Protein AF-A0A9D0VIG6-F1 (afdb_monomer_lite)

pLDDT: mean 91.81, std 13.91, range [43.0, 98.75]

Structure (mmCIF, N/CA/C/O backbone):
data_AF-A0A9D0VIG6-F1
#
_entry.id   AF-A0A9D0VIG6-F1
#
loop_
_atom_site.group_PDB
_atom_site.id
_atom_site.type_symbol
_atom_site.label_atom_id
_atom_site.label_alt_id
_atom_site.label_comp_id
_atom_site.label_asym_id
_atom_site.label_entity_id
_atom_site.label_seq_id
_atom_site.pdbx_PDB_ins_code
_atom_site.Cartn_x
_atom_site.Cartn_y
_atom_site.Cartn_z
_atom_site.occupancy
_atom_site.B_iso_or_equiv
_atom_site.auth_seq_id
_atom_site.auth_comp_id
_atom_site.auth_asym_id
_atom_site.auth_atom_id
_atom_site.pdbx_PDB_model_num
ATOM 1 N N . MET A 1 1 ? 71.228 33.175 -7.065 1.00 43.00 1 MET A N 1
ATOM 2 C CA . MET A 1 1 ? 71.078 31.963 -7.902 1.00 43.00 1 MET A CA 1
ATOM 3 C C . MET A 1 1 ? 69.735 31.313 -7.575 1.00 43.00 1 MET A C 1
ATOM 5 O O . MET A 1 1 ? 69.402 31.280 -6.397 1.00 43.00 1 MET A O 1
ATOM 9 N N . PRO A 1 2 ? 68.941 30.913 -8.583 1.00 52.41 2 PRO A N 1
ATOM 10 C CA . PRO A 1 2 ? 67.488 30.745 -8.483 1.00 52.41 2 PRO A CA 1
ATOM 11 C C . PRO A 1 2 ? 67.064 29.276 -8.313 1.00 52.41 2 PRO A C 1
ATOM 13 O O . PRO A 1 2 ? 67.800 28.373 -8.704 1.00 52.41 2 PRO A O 1
ATOM 16 N N . ARG A 1 3 ? 65.839 29.026 -7.831 1.00 46.00 3 ARG A N 1
ATOM 17 C CA . ARG A 1 3 ? 65.084 27.804 -8.161 1.00 46.00 3 ARG A CA 1
ATOM 18 C C . ARG A 1 3 ? 63.626 28.162 -8.449 1.00 46.00 3 ARG A C 1
ATOM 20 O O . ARG A 1 3 ? 62.890 28.583 -7.566 1.00 46.00 3 ARG A O 1
ATOM 27 N N . LEU A 1 4 ? 63.272 28.027 -9.724 1.00 48.56 4 LEU A N 1
ATOM 28 C CA . LEU A 1 4 ? 61.936 28.168 -10.295 1.00 48.56 4 LEU A CA 1
ATOM 29 C C . LEU A 1 4 ? 61.140 26.878 -10.042 1.00 48.56 4 LEU A C 1
ATOM 31 O O . LEU A 1 4 ? 61.503 25.829 -10.575 1.00 48.56 4 LEU A O 1
ATOM 35 N N . SER A 1 5 ? 60.052 26.956 -9.273 1.00 56.22 5 SER A N 1
ATOM 36 C CA . SER A 1 5 ? 59.032 25.899 -9.221 1.00 56.22 5 SER A CA 1
ATOM 37 C C . SER A 1 5 ? 58.152 25.988 -10.463 1.00 56.22 5 SER A C 1
ATOM 39 O O . SER A 1 5 ? 57.444 26.973 -10.659 1.00 56.22 5 SER A O 1
ATOM 41 N N . HIS A 1 6 ? 58.208 24.955 -11.298 1.00 50.12 6 HIS A N 1
ATOM 42 C CA . HIS A 1 6 ? 57.312 24.776 -12.433 1.00 50.12 6 HIS A CA 1
ATOM 43 C C . HIS A 1 6 ? 56.036 24.078 -11.951 1.00 50.12 6 HIS A C 1
ATOM 45 O O . HIS A 1 6 ? 56.093 22.953 -11.457 1.00 50.12 6 HIS A O 1
ATOM 51 N N . ALA A 1 7 ? 54.893 24.746 -12.095 1.00 49.09 7 ALA A N 1
ATOM 52 C CA . ALA A 1 7 ? 53.581 24.125 -11.979 1.00 49.09 7 ALA A CA 1
ATOM 53 C C . ALA A 1 7 ? 53.243 23.443 -13.313 1.00 49.09 7 ALA A C 1
ATOM 55 O O . ALA A 1 7 ? 53.167 24.102 -14.350 1.00 49.09 7 ALA A O 1
ATOM 56 N N . VAL A 1 8 ? 53.056 22.124 -13.291 1.00 51.84 8 VAL A N 1
ATOM 57 C CA . VAL A 1 8 ? 52.549 21.353 -14.431 1.00 51.84 8 VAL A CA 1
ATOM 58 C C . VAL A 1 8 ? 51.027 21.325 -14.323 1.00 51.84 8 VAL A C 1
ATOM 60 O O . VAL A 1 8 ? 50.474 20.613 -13.489 1.00 51.84 8 VAL A O 1
ATOM 63 N N . PHE A 1 9 ? 50.344 22.115 -15.151 1.00 48.50 9 PHE A N 1
ATOM 64 C CA . PHE A 1 9 ? 48.908 21.966 -15.380 1.00 48.50 9 PHE A CA 1
ATOM 65 C C . PHE A 1 9 ? 48.692 20.807 -16.357 1.00 48.50 9 PHE A C 1
ATOM 67 O O . PHE A 1 9 ? 48.980 20.922 -17.548 1.00 48.50 9 PHE A O 1
ATOM 74 N N . ALA A 1 10 ? 48.198 19.678 -15.851 1.00 51.72 10 ALA A N 1
ATOM 75 C CA . ALA A 1 10 ? 47.690 18.597 -16.682 1.00 51.72 10 ALA A CA 1
ATOM 76 C C . ALA A 1 10 ? 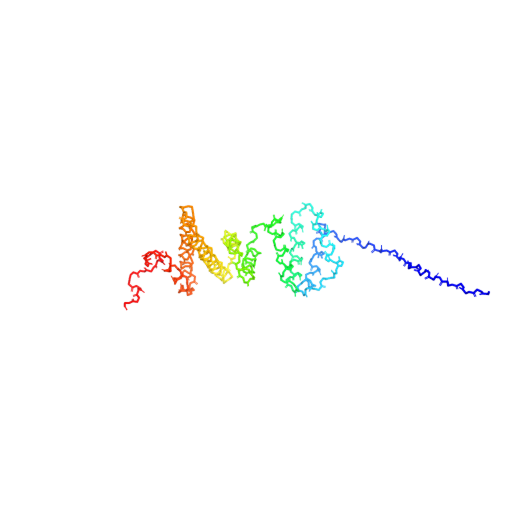46.313 19.005 -17.231 1.00 51.72 10 ALA A C 1
ATOM 78 O O . ALA A 1 10 ? 45.314 18.995 -16.513 1.00 51.72 10 ALA A O 1
ATOM 79 N N . ALA A 1 11 ? 46.272 19.399 -18.504 1.00 47.94 11 ALA A N 1
ATOM 80 C CA . ALA A 1 11 ? 45.033 19.567 -19.247 1.00 47.94 11 ALA A CA 1
ATOM 81 C C . ALA A 1 11 ? 44.450 18.177 -19.542 1.00 47.94 11 ALA A C 1
ATOM 83 O O . ALA A 1 11 ? 44.927 17.464 -20.424 1.00 47.94 11 ALA A O 1
ATOM 84 N N . TRP A 1 12 ? 43.435 17.778 -18.777 1.00 55.56 12 TRP A N 1
ATOM 85 C CA . TRP A 1 12 ? 42.615 16.621 -19.110 1.00 55.56 12 TRP A CA 1
ATOM 86 C C . TRP A 1 12 ? 41.809 16.944 -20.368 1.00 55.56 12 TRP A C 1
ATOM 88 O O . TRP A 1 12 ? 40.951 17.826 -20.365 1.00 55.56 12 TRP A O 1
ATOM 98 N N . LEU A 1 13 ? 42.116 16.242 -21.458 1.00 51.47 13 LEU A N 1
ATOM 99 C CA . LEU A 1 13 ? 41.305 16.224 -22.668 1.00 51.47 13 LEU A CA 1
ATOM 100 C C . LEU A 1 13 ? 39.971 15.553 -22.324 1.00 51.47 13 LEU A C 1
ATOM 102 O O . LEU A 1 13 ? 39.889 14.329 -22.238 1.00 51.47 13 LEU A O 1
ATOM 106 N N . LEU A 1 14 ? 38.932 16.360 -22.104 1.00 55.59 14 LEU A N 1
ATOM 107 C CA . LEU A 1 14 ? 37.549 15.896 -22.133 1.00 55.59 14 LEU A CA 1
ATOM 108 C C . LEU A 1 14 ? 37.278 15.390 -23.553 1.00 55.59 14 LEU A C 1
ATOM 110 O O . LEU A 1 14 ? 37.105 16.177 -24.484 1.00 55.59 14 LEU A O 1
ATOM 114 N N . GLY A 1 15 ? 37.321 14.069 -23.731 1.00 51.97 15 GLY A N 1
ATOM 115 C CA . GLY A 1 15 ? 36.837 13.433 -24.949 1.00 51.97 15 GLY A CA 1
ATOM 116 C C . GLY A 1 15 ? 35.355 13.768 -25.164 1.00 51.97 15 GLY A C 1
ATOM 117 O O . GLY A 1 15 ? 34.642 14.018 -24.189 1.00 51.97 15 GLY A O 1
ATOM 118 N N . PRO A 1 16 ? 34.874 13.802 -26.417 1.00 49.22 16 PRO A N 1
ATOM 119 C CA . PRO A 1 16 ? 33.477 14.089 -26.701 1.00 49.22 16 PRO A CA 1
ATOM 120 C C . PRO A 1 16 ? 32.590 13.050 -26.011 1.00 49.22 16 PRO A C 1
ATOM 122 O O . PRO A 1 16 ? 32.696 11.852 -26.276 1.00 49.22 16 PRO A O 1
ATOM 125 N N . SER A 1 17 ? 31.714 13.511 -25.119 1.00 55.00 17 SER A N 1
ATOM 126 C CA . SER A 1 17 ? 30.631 12.699 -24.577 1.00 55.00 17 SER A CA 1
ATOM 127 C C . SER A 1 17 ? 29.736 12.297 -25.747 1.00 55.00 17 SER A C 1
ATOM 129 O O . SER A 1 17 ? 29.033 13.136 -26.308 1.00 55.00 17 SER A O 1
ATOM 131 N N . ILE A 1 18 ? 29.790 11.030 -26.162 1.00 53.94 18 ILE A N 1
ATOM 132 C CA . ILE A 1 18 ? 28.815 10.487 -27.107 1.00 53.94 18 ILE A CA 1
ATOM 133 C C . ILE A 1 18 ? 27.492 10.438 -26.346 1.00 53.94 18 ILE A C 1
ATOM 135 O O . ILE A 1 18 ? 27.240 9.503 -25.589 1.00 53.94 18 ILE A O 1
ATOM 139 N N . THR A 1 19 ? 26.668 11.474 -26.502 1.00 58.59 19 THR A N 1
ATOM 140 C CA . THR A 1 19 ? 25.297 11.482 -25.995 1.00 58.59 19 THR A CA 1
ATOM 141 C C . THR A 1 19 ? 24.516 10.445 -26.790 1.00 58.59 19 THR A C 1
ATOM 143 O O . THR A 1 19 ? 24.018 10.737 -27.879 1.00 58.59 19 THR A O 1
ATOM 146 N N . HIS A 1 20 ? 24.467 9.212 -26.288 1.00 72.50 20 HIS A N 1
ATOM 147 C CA . HIS A 1 20 ? 23.553 8.207 -26.810 1.00 72.50 20 HIS A CA 1
ATOM 148 C C . HIS A 1 20 ? 22.141 8.747 -26.602 1.00 72.50 20 HIS A C 1
ATOM 150 O O . HIS A 1 20 ? 21.712 8.982 -25.474 1.00 72.50 20 HIS A O 1
ATOM 156 N N . ALA A 1 21 ? 21.453 9.041 -27.704 1.00 86.94 21 ALA A N 1
ATOM 157 C CA . ALA A 1 21 ? 20.085 9.518 -27.643 1.00 86.94 21 ALA A CA 1
ATOM 158 C C . ALA A 1 21 ? 19.223 8.426 -27.007 1.00 86.94 21 ALA A C 1
ATOM 160 O O . ALA A 1 21 ? 19.245 7.278 -27.454 1.00 86.94 21 ALA A O 1
ATOM 161 N N . CYS A 1 22 ? 18.473 8.782 -25.967 1.00 93.44 22 CYS A N 1
ATOM 162 C CA . CYS A 1 22 ? 17.637 7.814 -25.279 1.00 93.44 22 CYS A CA 1
ATOM 163 C C . CYS A 1 22 ? 16.599 7.218 -26.234 1.00 93.44 22 CYS A C 1
ATOM 165 O O . CYS A 1 22 ? 16.028 7.967 -27.033 1.00 93.44 22 CYS A O 1
ATOM 167 N N . PRO A 1 23 ? 16.310 5.909 -26.163 1.00 94.19 23 PRO A N 1
ATOM 168 C CA . PRO A 1 23 ? 15.288 5.307 -27.008 1.00 94.19 23 PRO A CA 1
ATOM 169 C C . PRO A 1 23 ? 13.926 5.969 -26.790 1.00 94.19 23 PRO A C 1
ATOM 171 O O . PRO A 1 23 ? 13.621 6.423 -25.687 1.00 94.19 23 PRO A O 1
ATOM 174 N N . ASP A 1 24 ? 13.114 6.070 -27.839 1.00 93.94 24 ASP A N 1
ATOM 175 C CA . ASP A 1 24 ? 11.755 6.594 -27.731 1.00 93.94 24 ASP A CA 1
ATOM 176 C C . ASP A 1 24 ? 10.761 5.456 -27.465 1.00 93.94 24 ASP A C 1
ATOM 178 O O . ASP A 1 24 ? 10.247 4.807 -28.373 1.00 93.94 24 ASP A O 1
ATOM 182 N N . TYR A 1 25 ? 10.476 5.227 -26.185 1.00 94.19 25 TYR A N 1
ATOM 183 C CA . TYR A 1 25 ? 9.564 4.172 -25.741 1.00 94.19 25 TYR A CA 1
ATOM 184 C C . TYR A 1 25 ? 8.094 4.415 -26.120 1.00 94.19 25 TYR A C 1
ATOM 186 O O . TYR A 1 25 ? 7.270 3.512 -25.965 1.00 94.19 25 TYR A O 1
ATOM 194 N N . SER A 1 26 ? 7.742 5.619 -26.590 1.00 91.00 26 SER A N 1
ATOM 195 C CA . SER A 1 26 ? 6.380 5.918 -27.044 1.00 91.00 26 SER A CA 1
ATOM 196 C C . SER A 1 26 ? 6.103 5.361 -28.440 1.00 91.00 26 SER A C 1
ATOM 198 O O . SER A 1 26 ? 4.992 4.903 -28.708 1.00 91.00 26 SER A O 1
ATOM 200 N N . THR A 1 27 ? 7.117 5.362 -29.309 1.00 93.31 27 THR A N 1
ATOM 201 C CA . THR A 1 27 ? 7.016 4.878 -30.690 1.00 93.31 27 THR A CA 1
ATOM 202 C C . THR A 1 27 ? 7.317 3.390 -30.806 1.00 93.31 27 THR A C 1
ATOM 204 O O . THR A 1 27 ? 6.713 2.724 -31.645 1.00 93.31 27 THR A O 1
ATOM 207 N N . ASP A 1 28 ? 8.171 2.848 -29.932 1.00 92.88 28 ASP A N 1
ATOM 208 C CA . ASP A 1 28 ? 8.444 1.412 -29.861 1.00 92.88 28 ASP A CA 1
ATOM 209 C C . ASP A 1 28 ? 8.425 0.880 -28.412 1.00 92.88 28 ASP A C 1
ATOM 211 O O . ASP A 1 28 ? 9.456 0.824 -27.731 1.00 92.88 28 ASP A O 1
ATOM 215 N N . PRO A 1 29 ? 7.251 0.437 -27.920 1.00 90.31 29 PRO A N 1
ATOM 216 C CA . PRO A 1 29 ? 7.126 -0.145 -26.586 1.00 90.31 29 PRO A CA 1
ATOM 217 C C . PRO A 1 29 ? 7.882 -1.467 -26.397 1.00 90.31 29 PRO A C 1
ATOM 219 O O . PRO A 1 29 ? 8.093 -1.874 -25.254 1.00 90.31 29 PRO A O 1
ATOM 222 N N . SER A 1 30 ? 8.289 -2.156 -27.473 1.00 93.44 30 SER A N 1
ATOM 223 C CA . SER A 1 30 ? 9.026 -3.425 -27.361 1.00 93.44 30 SER A CA 1
ATOM 224 C C . SER A 1 30 ? 10.418 -3.231 -26.749 1.00 93.44 30 SER A C 1
ATOM 226 O O . SER A 1 30 ? 10.954 -4.137 -26.111 1.00 93.44 30 SER A O 1
ATOM 228 N N . LEU A 1 31 ? 10.959 -2.013 -26.844 1.00 95.12 31 LEU A N 1
ATOM 229 C CA . LEU A 1 31 ? 12.218 -1.626 -26.216 1.00 95.12 31 LEU A CA 1
ATOM 230 C C . LEU A 1 31 ? 12.144 -1.660 -24.685 1.00 95.12 31 LEU A C 1
ATOM 232 O O . LEU A 1 31 ? 13.155 -1.928 -24.047 1.00 95.12 31 LEU A O 1
ATOM 236 N N . LEU A 1 32 ? 10.964 -1.453 -24.088 1.00 96.38 32 LEU A N 1
ATOM 237 C CA . LEU A 1 32 ? 10.783 -1.626 -22.642 1.00 96.38 32 LEU A CA 1
ATOM 238 C C . LEU A 1 32 ? 10.793 -3.106 -22.247 1.00 96.38 32 LEU A C 1
ATOM 240 O O . LEU A 1 32 ? 11.389 -3.457 -21.233 1.00 96.38 32 LEU A O 1
ATOM 244 N N . VAL A 1 33 ? 10.207 -3.978 -23.074 1.00 95.75 33 VAL A N 1
ATOM 245 C CA . VAL A 1 33 ? 10.204 -5.436 -22.845 1.00 95.75 33 VAL A CA 1
ATOM 246 C C . VAL A 1 33 ? 11.632 -5.987 -22.842 1.00 95.75 33 VAL A C 1
ATOM 248 O O . VAL A 1 33 ? 11.978 -6.836 -22.025 1.00 95.75 33 VAL A O 1
ATOM 251 N N . ALA A 1 34 ? 12.504 -5.458 -23.706 1.00 96.31 34 ALA A N 1
ATOM 252 C CA . ALA A 1 34 ? 13.914 -5.846 -23.745 1.00 96.31 34 ALA A CA 1
ATOM 253 C C . ALA A 1 34 ? 14.672 -5.548 -22.433 1.00 96.31 34 ALA A C 1
ATOM 255 O O . ALA A 1 34 ? 15.660 -6.222 -22.137 1.00 96.31 34 ALA A O 1
ATOM 256 N N . LEU A 1 35 ? 14.202 -4.582 -21.634 1.00 97.56 35 LEU A N 1
ATOM 257 C CA . LEU A 1 35 ? 14.800 -4.215 -20.347 1.00 97.56 35 LEU A CA 1
ATOM 258 C C . LEU A 1 35 ? 14.317 -5.098 -19.187 1.00 97.56 35 LEU A C 1
ATOM 260 O O . LEU A 1 35 ? 14.980 -5.143 -18.150 1.00 97.56 35 LEU A O 1
ATOM 264 N N . GLU A 1 36 ? 13.206 -5.828 -19.336 1.00 95.75 36 GLU A N 1
ATOM 265 C CA . GLU A 1 36 ? 12.597 -6.614 -18.251 1.00 95.75 36 GLU A CA 1
ATOM 266 C C . GLU A 1 36 ? 13.566 -7.614 -17.593 1.00 95.75 36 GLU A C 1
ATOM 268 O O . GLU A 1 36 ? 13.660 -7.607 -16.363 1.00 95.75 36 GLU A O 1
ATOM 273 N N . PRO A 1 37 ? 14.361 -8.424 -18.331 1.00 97.00 37 PRO A N 1
ATOM 274 C CA . PRO A 1 37 ? 15.268 -9.385 -17.700 1.00 97.00 37 PRO A CA 1
ATOM 275 C C . PRO A 1 37 ? 16.351 -8.730 -16.831 1.00 97.00 37 PRO A C 1
ATOM 277 O O . PRO A 1 37 ? 16.805 -9.338 -15.856 1.00 97.00 37 PRO A O 1
ATOM 280 N N . GLY A 1 38 ? 16.784 -7.519 -17.200 1.00 97.62 38 GLY A N 1
ATOM 281 C CA . GLY A 1 38 ? 17.723 -6.709 -16.424 1.00 97.62 38 GLY A CA 1
ATOM 282 C C . GLY A 1 38 ? 17.038 -6.063 -15.223 1.00 97.62 38 GLY A C 1
ATOM 283 O O . GLY A 1 38 ? 17.521 -6.193 -14.097 1.00 97.62 38 GLY A O 1
ATOM 284 N N . ALA A 1 39 ? 15.868 -5.459 -15.443 1.00 97.69 39 ALA A N 1
ATOM 285 C CA . ALA A 1 39 ? 15.057 -4.838 -14.403 1.00 97.69 39 ALA A CA 1
ATOM 286 C C . ALA A 1 39 ? 14.694 -5.831 -13.291 1.00 97.69 39 ALA A C 1
ATOM 288 O O . ALA A 1 39 ? 14.940 -5.555 -12.126 1.00 97.69 39 ALA A O 1
ATOM 289 N N . THR A 1 40 ? 14.220 -7.041 -13.602 1.00 97.38 40 THR A N 1
ATOM 290 C CA . THR A 1 40 ? 13.869 -8.040 -12.569 1.00 97.38 40 THR A CA 1
ATOM 291 C C . THR A 1 40 ? 15.048 -8.420 -11.659 1.00 97.38 40 THR A C 1
ATOM 293 O O . THR A 1 40 ? 14.844 -8.925 -10.558 1.00 97.38 40 THR A O 1
ATOM 296 N N . LYS A 1 41 ? 16.290 -8.172 -12.091 1.00 97.81 41 LYS A N 1
ATOM 297 C CA . LYS A 1 41 ? 17.513 -8.445 -11.324 1.00 97.81 41 LYS A CA 1
ATOM 298 C C . LYS A 1 41 ? 18.131 -7.193 -10.693 1.00 97.81 41 LYS A C 1
ATOM 300 O O . LYS A 1 41 ? 19.204 -7.302 -10.107 1.00 97.81 41 LYS A O 1
ATOM 305 N N . GLY A 1 42 ? 17.513 -6.020 -10.842 1.00 97.81 42 GLY A N 1
ATOM 306 C CA . GLY A 1 42 ? 18.092 -4.751 -10.392 1.00 97.81 42 GLY A CA 1
ATOM 307 C C . GLY A 1 42 ? 19.338 -4.349 -11.184 1.00 97.81 42 GLY A C 1
ATOM 308 O O . GLY A 1 42 ? 20.197 -3.638 -10.669 1.00 97.81 42 GLY A O 1
ATOM 309 N N . ALA A 1 43 ? 19.474 -4.866 -12.406 1.00 97.88 43 ALA A N 1
ATOM 310 C CA . ALA A 1 43 ? 20.704 -4.835 -13.187 1.00 97.88 43 ALA A CA 1
ATOM 311 C C . ALA A 1 43 ? 20.652 -3.853 -14.365 1.00 97.88 43 ALA A C 1
ATOM 313 O O . ALA A 1 43 ? 21.489 -3.951 -15.261 1.00 97.88 43 ALA A O 1
ATOM 314 N N . LEU A 1 44 ? 19.692 -2.919 -14.383 1.00 97.88 44 LEU A N 1
ATOM 315 C CA . LEU A 1 44 ? 19.743 -1.815 -15.341 1.00 97.88 44 LEU A CA 1
ATOM 316 C C . LEU A 1 44 ? 20.989 -0.960 -15.081 1.00 97.88 44 LEU A C 1
ATOM 318 O O . LEU A 1 44 ? 21.309 -0.626 -13.934 1.00 97.88 44 LEU A O 1
ATOM 322 N N . SER A 1 45 ? 21.677 -0.596 -16.155 1.00 96.69 45 SER A N 1
ATOM 323 C CA . SER A 1 45 ? 22.778 0.361 -16.133 1.00 96.69 45 SER A CA 1
ATOM 324 C C . SER A 1 45 ? 22.287 1.764 -15.768 1.00 96.69 45 SER A C 1
ATOM 326 O O . SER A 1 45 ? 21.099 2.082 -15.863 1.00 96.69 45 SER A O 1
ATOM 328 N N . ASP A 1 46 ? 23.206 2.628 -15.345 1.00 95.75 46 ASP A N 1
ATOM 329 C CA . ASP A 1 46 ? 22.855 4.005 -14.990 1.00 95.75 46 ASP A CA 1
ATOM 330 C C . ASP A 1 46 ? 22.402 4.818 -16.211 1.00 95.75 46 ASP A C 1
ATOM 332 O O . ASP A 1 46 ? 21.488 5.631 -16.086 1.00 95.75 46 ASP A O 1
ATOM 336 N N . ASP A 1 47 ? 22.938 4.521 -17.399 1.00 95.69 47 ASP A N 1
ATOM 337 C CA . ASP A 1 47 ? 22.490 5.117 -18.662 1.00 95.69 47 ASP A CA 1
ATOM 338 C C . ASP A 1 47 ? 21.049 4.699 -19.004 1.00 95.69 47 ASP A C 1
ATOM 340 O O . ASP A 1 47 ? 20.228 5.539 -19.378 1.00 95.69 47 ASP A O 1
ATOM 344 N N . GLU A 1 48 ? 20.690 3.423 -18.818 1.00 97.12 48 GLU A N 1
ATOM 345 C CA . GLU A 1 48 ? 19.314 2.945 -19.027 1.00 97.12 48 GLU A CA 1
ATOM 346 C C . GLU A 1 48 ? 18.335 3.598 -18.046 1.00 97.12 48 GLU A C 1
ATOM 348 O O . GLU A 1 48 ? 17.269 4.059 -18.462 1.00 97.12 48 GLU A O 1
ATOM 353 N N . LYS A 1 49 ? 18.702 3.699 -16.760 1.00 97.50 49 LYS A N 1
ATOM 354 C CA . LYS A 1 49 ? 17.891 4.395 -15.746 1.00 97.50 49 LYS A CA 1
ATOM 355 C C . LYS A 1 49 ? 17.712 5.869 -16.099 1.00 97.50 49 LYS A C 1
ATOM 357 O O . LYS A 1 49 ? 16.586 6.361 -16.088 1.00 97.50 49 LYS A O 1
ATOM 362 N N . ALA A 1 50 ? 18.796 6.561 -16.454 1.00 97.00 50 ALA A N 1
ATOM 363 C CA . ALA A 1 50 ? 18.754 7.967 -16.846 1.00 97.00 50 ALA A CA 1
ATOM 364 C C . ALA A 1 50 ? 17.861 8.178 -18.076 1.00 97.00 50 ALA A C 1
ATOM 366 O O . ALA A 1 50 ? 17.065 9.118 -18.110 1.00 97.00 50 ALA A O 1
ATOM 367 N N . CYS A 1 51 ? 17.926 7.271 -19.053 1.00 96.88 51 CYS A N 1
ATOM 368 C CA . CYS A 1 51 ? 17.058 7.323 -20.219 1.00 96.88 51 CYS A CA 1
ATOM 369 C C . CYS A 1 51 ? 15.589 7.058 -19.894 1.00 96.88 51 CYS A C 1
ATOM 371 O O . CYS A 1 51 ? 14.723 7.758 -20.418 1.00 96.88 51 CYS A O 1
ATOM 373 N N . LEU A 1 52 ? 15.287 6.085 -19.033 1.00 98.12 52 LEU A N 1
ATOM 374 C CA . LEU A 1 52 ? 13.923 5.850 -18.559 1.00 98.12 52 LEU A CA 1
ATOM 375 C C . LEU A 1 52 ? 13.375 7.088 -17.839 1.00 98.12 52 LEU A C 1
ATOM 377 O O . LEU A 1 52 ? 12.281 7.531 -18.168 1.00 98.12 52 LEU A O 1
ATOM 381 N N . GLU A 1 53 ? 14.143 7.705 -16.942 1.00 97.81 53 GLU A N 1
ATOM 382 C CA . GLU A 1 53 ? 13.730 8.921 -16.227 1.00 97.81 53 GLU A CA 1
ATOM 383 C C . GLU A 1 53 ? 13.526 10.120 -17.166 1.00 97.81 53 GLU A C 1
ATOM 385 O O . GLU A 1 53 ? 12.502 10.805 -17.101 1.00 97.81 53 GLU A O 1
ATOM 390 N N . GLN A 1 54 ? 14.444 10.345 -18.113 1.00 97.06 54 GLN A N 1
ATOM 391 C CA . GLN A 1 54 ? 14.291 11.404 -19.115 1.00 97.06 54 GLN A CA 1
ATOM 392 C C . GLN A 1 54 ? 13.026 11.197 -19.961 1.00 97.06 54 GLN A C 1
ATOM 394 O O . GLN A 1 54 ? 12.288 12.147 -20.251 1.00 97.06 54 GLN A O 1
ATOM 399 N N . ARG A 1 55 ? 12.762 9.953 -20.372 1.00 96.88 55 ARG A N 1
ATOM 400 C CA . ARG A 1 55 ? 11.582 9.608 -21.169 1.00 96.88 55 ARG A CA 1
ATOM 401 C C . ARG A 1 55 ? 10.298 9.649 -20.352 1.00 96.88 55 ARG A C 1
ATOM 403 O O . ARG A 1 55 ? 9.296 10.108 -20.881 1.00 96.88 55 ARG A O 1
ATOM 410 N N . TYR A 1 56 ? 10.324 9.275 -19.077 1.00 97.62 56 TYR A N 1
ATOM 411 C CA . TYR A 1 56 ? 9.196 9.452 -18.163 1.00 97.62 56 TYR A CA 1
ATOM 412 C C . TYR A 1 56 ? 8.801 10.931 -18.056 1.00 97.62 56 TYR A C 1
ATOM 414 O O . TYR A 1 56 ? 7.635 11.280 -18.245 1.00 97.62 56 TYR A O 1
ATOM 422 N N . ALA A 1 57 ? 9.783 11.809 -17.820 1.00 96.75 57 ALA A N 1
ATOM 423 C CA . ALA A 1 57 ? 9.555 13.242 -17.643 1.00 96.75 57 ALA A CA 1
ATOM 424 C C . ALA A 1 57 ? 9.023 13.934 -18.910 1.00 96.75 57 ALA A C 1
ATOM 426 O O . ALA A 1 57 ? 8.230 14.869 -18.814 1.00 96.75 57 ALA A O 1
ATOM 427 N N . SER A 1 58 ? 9.447 13.475 -20.091 1.00 95.81 58 SER A N 1
ATOM 428 C CA . SER A 1 58 ? 9.047 14.050 -21.385 1.00 95.81 58 SER A CA 1
ATOM 429 C C . SER A 1 58 ? 7.852 13.357 -22.046 1.00 95.81 58 SER A C 1
ATOM 431 O O . SER A 1 58 ? 7.341 13.862 -23.044 1.00 95.81 58 SER A O 1
ATOM 433 N N . ALA A 1 59 ? 7.390 12.217 -21.526 1.00 95.81 59 ALA A N 1
ATOM 434 C CA . ALA A 1 59 ? 6.262 11.496 -22.099 1.00 95.81 59 ALA A CA 1
ATOM 435 C C . ALA A 1 59 ? 4.953 12.280 -21.929 1.00 95.81 59 ALA A C 1
ATOM 437 O O . ALA A 1 59 ? 4.527 12.580 -20.815 1.00 95.81 59 ALA A O 1
ATOM 438 N N . GLU A 1 60 ? 4.268 12.544 -23.040 1.00 93.25 60 GLU A N 1
ATOM 439 C CA . GLU A 1 60 ? 2.938 13.167 -23.035 1.00 93.25 60 GLU A CA 1
ATOM 440 C C . GLU A 1 60 ? 1.824 12.146 -22.750 1.00 93.25 60 GLU A C 1
ATOM 442 O O . GLU A 1 60 ? 0.802 12.469 -22.146 1.00 93.25 60 GLU A O 1
ATOM 447 N N . GLN A 1 61 ? 2.021 10.890 -23.165 1.00 95.19 61 GLN A N 1
ATOM 448 C CA . GLN A 1 61 ? 1.027 9.826 -23.024 1.00 95.19 61 GLN A CA 1
ATOM 449 C C . GLN A 1 61 ? 1.145 9.120 -21.670 1.00 95.19 61 GLN A C 1
ATOM 451 O O . GLN A 1 61 ? 2.194 8.560 -21.339 1.00 95.19 61 GLN A O 1
ATOM 456 N N . GLN A 1 62 ? 0.035 9.052 -20.930 1.00 95.19 62 GLN A N 1
ATOM 457 C CA . GLN A 1 62 ? -0.027 8.367 -19.633 1.00 95.19 62 GLN A CA 1
ATOM 458 C C . GLN A 1 62 ? 0.310 6.875 -19.727 1.00 95.19 62 GLN A C 1
ATOM 460 O O . GLN A 1 62 ? 1.026 6.346 -18.885 1.00 95.19 62 GLN A O 1
ATOM 465 N N . THR A 1 63 ? -0.095 6.205 -20.807 1.00 95.81 63 THR A N 1
ATOM 466 C CA . THR A 1 63 ? 0.256 4.798 -21.061 1.00 95.81 63 THR A CA 1
ATOM 467 C C . THR A 1 63 ? 1.760 4.570 -21.196 1.00 95.81 63 THR A C 1
ATOM 469 O O . THR A 1 63 ? 2.251 3.491 -20.879 1.00 95.81 63 THR A O 1
ATOM 472 N N . THR A 1 64 ? 2.508 5.563 -21.680 1.00 96.25 64 THR A N 1
ATOM 473 C CA . THR A 1 64 ? 3.970 5.481 -21.779 1.00 96.25 64 THR A CA 1
ATOM 474 C C . THR A 1 64 ? 4.611 5.713 -20.415 1.00 96.25 64 THR A C 1
ATOM 476 O O . THR A 1 64 ? 5.508 4.959 -20.038 1.00 96.25 64 THR A O 1
ATOM 479 N N . LYS A 1 65 ? 4.117 6.695 -19.646 1.00 97.75 65 LYS A N 1
ATOM 480 C CA . LYS A 1 65 ? 4.553 6.920 -18.258 1.00 97.75 65 LYS A CA 1
ATOM 481 C C . LYS A 1 65 ? 4.339 5.687 -17.388 1.00 97.75 65 LYS A C 1
ATOM 483 O O . LYS A 1 65 ? 5.260 5.303 -16.676 1.00 97.75 65 LYS A O 1
ATOM 488 N N . ASP A 1 66 ? 3.181 5.042 -17.505 1.00 97.94 66 ASP A N 1
ATOM 489 C CA . ASP A 1 66 ? 2.851 3.799 -16.804 1.00 97.94 66 ASP A CA 1
ATOM 490 C C . ASP A 1 66 ? 3.868 2.692 -17.081 1.00 97.94 66 ASP A C 1
ATOM 492 O O . ASP A 1 66 ? 4.512 2.197 -16.156 1.00 97.94 66 ASP A O 1
ATOM 496 N N . LYS A 1 67 ? 4.109 2.375 -18.356 1.00 97.56 67 LYS A N 1
ATOM 497 C CA . LYS A 1 67 ? 5.064 1.324 -18.730 1.00 97.56 67 LYS A CA 1
ATOM 498 C C . LYS A 1 67 ? 6.484 1.626 -18.250 1.00 97.56 67 LYS A C 1
ATOM 500 O O . LYS A 1 67 ? 7.133 0.747 -17.687 1.00 97.56 67 LYS A O 1
ATOM 505 N N . ILE A 1 68 ? 6.963 2.859 -18.437 1.00 98.38 68 ILE A N 1
ATOM 506 C CA . ILE A 1 68 ? 8.298 3.270 -17.974 1.00 98.38 68 ILE A CA 1
ATOM 507 C C . ILE A 1 68 ? 8.390 3.171 -16.447 1.00 98.38 68 ILE A C 1
ATOM 509 O O . ILE A 1 68 ? 9.346 2.606 -15.915 1.00 98.38 68 ILE A O 1
ATOM 513 N N . SER A 1 69 ? 7.383 3.690 -15.743 1.00 98.44 69 SER A N 1
ATOM 514 C CA . SER A 1 69 ? 7.325 3.673 -14.285 1.00 98.44 69 SER A CA 1
ATOM 515 C C . SER A 1 69 ? 7.366 2.244 -13.740 1.00 98.44 69 SER A C 1
ATOM 517 O O . SER A 1 69 ? 8.138 1.967 -12.826 1.00 98.44 69 SER A O 1
ATOM 519 N N . ARG A 1 70 ? 6.641 1.298 -14.352 1.00 98.31 70 ARG A N 1
ATOM 520 C CA . ARG A 1 70 ? 6.674 -0.121 -13.961 1.00 98.31 70 ARG A CA 1
ATOM 521 C C . ARG A 1 70 ? 8.046 -0.766 -14.151 1.00 98.31 70 ARG A C 1
ATOM 523 O O . ARG A 1 70 ? 8.477 -1.507 -13.272 1.00 98.31 70 ARG A O 1
ATOM 530 N N . VAL A 1 71 ? 8.763 -0.466 -15.236 1.00 98.31 71 VAL A N 1
ATOM 531 C CA . VAL A 1 71 ? 10.139 -0.968 -15.430 1.00 98.31 71 VAL A CA 1
ATOM 532 C C . VAL A 1 71 ? 11.070 -0.442 -14.333 1.00 98.31 71 VAL A C 1
ATOM 534 O O . VAL A 1 71 ? 11.821 -1.216 -13.737 1.00 98.31 71 VAL A O 1
ATOM 537 N N . LEU A 1 72 ? 10.986 0.855 -14.019 1.00 98.56 72 LEU A N 1
ATOM 538 C CA . LEU A 1 72 ? 11.768 1.471 -12.942 1.00 98.56 72 LEU A CA 1
ATOM 539 C C . LEU A 1 72 ? 11.430 0.871 -11.570 1.00 98.56 72 LEU A C 1
ATOM 541 O O . LEU A 1 72 ? 12.340 0.559 -10.805 1.00 98.56 72 LEU A O 1
ATOM 545 N N . LEU A 1 73 ? 10.144 0.647 -11.286 1.00 98.56 73 LEU A N 1
ATOM 546 C CA . LEU A 1 73 ? 9.666 -0.008 -10.068 1.00 98.56 73 LEU A CA 1
ATOM 547 C C . LEU A 1 73 ? 10.228 -1.423 -9.924 1.00 98.56 73 LEU A C 1
ATOM 549 O O . LEU A 1 73 ? 10.806 -1.752 -8.889 1.00 98.56 73 LEU A O 1
ATOM 553 N N . VAL A 1 74 ? 10.099 -2.253 -10.962 1.00 98.25 74 VAL A N 1
ATOM 554 C CA . VAL A 1 74 ? 10.620 -3.628 -10.957 1.00 98.25 74 VAL A CA 1
ATOM 555 C C . VAL A 1 74 ? 12.132 -3.633 -10.730 1.00 98.25 74 VAL A C 1
ATOM 557 O O . VAL A 1 74 ? 12.623 -4.422 -9.925 1.00 98.25 74 VAL A O 1
ATOM 560 N N . ASN A 1 75 ? 12.859 -2.714 -11.373 1.00 98.50 75 ASN A N 1
ATOM 561 C CA . ASN A 1 75 ? 14.294 -2.557 -11.168 1.00 98.50 75 ASN A CA 1
ATOM 562 C C . ASN A 1 75 ? 14.646 -2.166 -9.731 1.00 98.50 75 ASN A C 1
ATOM 564 O O . ASN A 1 75 ? 15.478 -2.821 -9.107 1.00 98.50 75 ASN A O 1
ATOM 568 N N . ALA A 1 76 ? 14.004 -1.130 -9.191 1.00 98.50 76 ALA A N 1
ATOM 569 C CA . ALA A 1 76 ? 14.270 -0.642 -7.843 1.00 98.50 76 ALA A CA 1
ATOM 570 C C . ALA A 1 76 ? 13.980 -1.692 -6.767 1.00 98.50 76 ALA A C 1
ATOM 572 O O . ALA A 1 76 ? 14.775 -1.847 -5.840 1.00 98.50 76 ALA A O 1
ATOM 573 N N . TYR A 1 77 ? 12.898 -2.464 -6.920 1.00 97.44 77 TYR A N 1
ATOM 574 C CA . TYR A 1 77 ? 12.512 -3.496 -5.955 1.00 97.44 77 TYR A CA 1
ATOM 575 C C . TYR A 1 77 ? 13.627 -4.522 -5.700 1.00 97.44 77 TYR A C 1
ATOM 577 O O . TYR A 1 77 ? 13.785 -5.006 -4.581 1.00 97.44 77 TYR A O 1
ATOM 585 N N . ALA A 1 78 ? 14.434 -4.825 -6.719 1.00 96.38 78 ALA A N 1
ATOM 586 C CA . ALA A 1 78 ? 15.494 -5.820 -6.627 1.00 96.38 78 ALA A CA 1
ATOM 587 C C . ALA A 1 78 ? 16.749 -5.354 -5.860 1.00 96.38 78 ALA A C 1
ATOM 589 O O . ALA A 1 78 ? 17.529 -6.206 -5.437 1.00 96.38 78 ALA A O 1
ATOM 590 N N . TYR A 1 79 ? 16.969 -4.045 -5.664 1.00 94.94 79 TYR A N 1
ATOM 591 C CA . TYR A 1 79 ? 18.186 -3.543 -4.998 1.00 94.94 79 TYR A CA 1
ATOM 592 C C . TYR A 1 79 ? 17.958 -2.501 -3.895 1.00 94.94 79 TYR A C 1
ATOM 594 O O . TYR A 1 79 ? 18.847 -2.304 -3.068 1.00 94.94 79 TYR A O 1
ATOM 602 N N . SER A 1 80 ? 16.817 -1.810 -3.862 1.00 97.19 80 SER A N 1
ATOM 603 C CA . SER A 1 80 ? 16.528 -0.785 -2.856 1.00 97.19 80 SER A CA 1
ATOM 604 C C . SER A 1 80 ? 15.026 -0.622 -2.643 1.00 97.19 80 SER A C 1
ATOM 606 O O . SER A 1 80 ? 14.330 0.023 -3.428 1.00 97.19 80 SER A O 1
ATOM 608 N N . THR A 1 81 ? 14.521 -1.163 -1.535 1.00 95.88 81 THR A N 1
ATOM 609 C CA . THR A 1 81 ? 13.104 -1.042 -1.167 1.00 95.88 81 THR A CA 1
ATOM 610 C C . THR A 1 81 ? 12.709 0.387 -0.794 1.00 95.88 81 THR A C 1
ATOM 612 O O . THR A 1 81 ? 11.557 0.755 -0.987 1.00 95.88 81 THR A O 1
ATOM 615 N N . SER A 1 82 ? 13.641 1.213 -0.303 1.00 96.69 82 SER A N 1
ATOM 616 C CA . SER A 1 82 ? 13.362 2.627 -0.020 1.00 96.69 82 SER A CA 1
ATOM 617 C C . SER A 1 82 ? 13.189 3.432 -1.308 1.00 96.69 82 SER A C 1
ATOM 619 O O . SER A 1 82 ? 12.201 4.141 -1.454 1.00 96.69 82 SER A O 1
ATOM 621 N N . TYR A 1 83 ? 14.089 3.259 -2.281 1.00 97.81 83 TYR A N 1
ATOM 622 C CA . TYR A 1 83 ? 13.962 3.929 -3.577 1.00 97.81 83 TYR A CA 1
ATOM 623 C C . TYR A 1 83 ? 12.762 3.401 -4.375 1.00 97.81 83 TYR A C 1
ATOM 625 O O . TYR A 1 83 ? 12.051 4.164 -5.022 1.00 97.81 83 TYR A O 1
ATOM 633 N N . TRP A 1 84 ? 12.475 2.099 -4.279 1.00 98.50 84 TRP A N 1
ATOM 634 C CA . TRP A 1 84 ? 11.234 1.534 -4.804 1.00 98.50 84 TRP A CA 1
ATOM 635 C C . TRP A 1 84 ? 10.001 2.241 -4.226 1.00 98.50 84 TRP A C 1
ATOM 637 O O . TRP A 1 84 ? 9.107 2.592 -4.988 1.00 98.50 84 TRP A O 1
ATOM 647 N N . ALA A 1 85 ? 9.964 2.506 -2.918 1.00 98.19 85 ALA A N 1
ATOM 648 C CA . ALA A 1 85 ? 8.837 3.183 -2.282 1.00 98.19 85 ALA A CA 1
ATOM 649 C C . ALA A 1 85 ? 8.653 4.631 -2.774 1.00 98.19 85 ALA A C 1
ATOM 651 O O . ALA A 1 85 ? 7.519 5.052 -2.996 1.00 98.19 85 ALA A O 1
ATOM 652 N N . GLU A 1 86 ? 9.742 5.369 -3.014 1.00 98.19 86 GLU A N 1
ATOM 653 C CA . GLU A 1 86 ? 9.689 6.704 -3.636 1.00 98.19 86 GLU A CA 1
ATOM 654 C C . GLU A 1 86 ? 9.072 6.642 -5.044 1.00 98.19 86 GLU A C 1
ATOM 656 O O . GLU A 1 86 ? 8.196 7.436 -5.397 1.00 98.19 86 GLU A O 1
ATOM 661 N N . LEU A 1 87 ? 9.482 5.654 -5.846 1.00 98.62 87 LEU A N 1
ATOM 662 C CA . LEU A 1 87 ? 8.931 5.436 -7.184 1.00 98.62 87 LEU A CA 1
ATOM 663 C C . LEU A 1 87 ? 7.462 5.002 -7.150 1.00 98.62 87 LEU A C 1
ATOM 665 O O . LEU A 1 87 ? 6.693 5.410 -8.022 1.00 98.62 87 LEU A O 1
ATOM 669 N N . VAL A 1 88 ? 7.066 4.194 -6.162 1.00 98.56 88 VAL A N 1
ATOM 670 C CA . VAL A 1 88 ? 5.672 3.777 -5.957 1.00 98.56 88 VAL A CA 1
ATOM 671 C C . VAL A 1 88 ? 4.806 4.986 -5.649 1.00 98.56 88 VAL A C 1
ATOM 673 O O . VAL A 1 88 ? 3.761 5.153 -6.273 1.00 98.56 88 VAL A O 1
ATOM 676 N N . GLN A 1 89 ? 5.256 5.851 -4.740 1.00 97.88 89 GLN A N 1
ATOM 677 C CA . GLN A 1 89 ? 4.539 7.074 -4.410 1.00 97.88 89 GLN A CA 1
ATOM 678 C C . GLN A 1 89 ? 4.353 7.951 -5.654 1.00 97.88 89 GLN A C 1
ATOM 680 O O . GLN A 1 89 ? 3.225 8.322 -5.970 1.00 97.88 89 GLN A O 1
ATOM 685 N N . ARG A 1 90 ? 5.423 8.186 -6.431 1.00 98.25 90 ARG A N 1
ATOM 686 C CA . ARG A 1 90 ? 5.335 8.921 -7.704 1.00 98.25 90 ARG A CA 1
ATOM 687 C C . ARG A 1 90 ? 4.337 8.281 -8.671 1.00 98.25 90 ARG A C 1
ATOM 689 O O . ARG A 1 90 ? 3.544 8.987 -9.284 1.00 98.25 90 ARG A O 1
ATOM 696 N N . HIS A 1 91 ? 4.358 6.955 -8.809 1.00 98.62 91 HIS A N 1
ATOM 697 C CA . HIS A 1 91 ? 3.428 6.239 -9.682 1.00 98.62 91 HIS A CA 1
ATOM 698 C C . HIS A 1 91 ? 1.972 6.460 -9.262 1.00 98.62 91 HIS A C 1
ATOM 700 O O . HIS A 1 91 ? 1.130 6.810 -10.087 1.00 98.62 91 HIS A O 1
ATOM 706 N N . LEU A 1 92 ? 1.671 6.282 -7.978 1.00 97.94 92 LEU A N 1
ATOM 707 C CA . LEU A 1 92 ? 0.311 6.424 -7.474 1.00 97.94 92 LEU A CA 1
ATOM 708 C C . LEU A 1 92 ? -0.159 7.893 -7.443 1.00 97.94 92 LEU A C 1
ATOM 710 O O . LEU A 1 92 ? -1.358 8.162 -7.495 1.00 97.94 92 LEU A O 1
ATOM 714 N N . ASP A 1 93 ? 0.751 8.863 -7.377 1.00 96.69 93 ASP A N 1
ATOM 715 C CA . ASP A 1 93 ? 0.385 10.281 -7.396 1.00 96.69 93 ASP A CA 1
ATOM 716 C C . ASP A 1 93 ? 0.215 10.834 -8.818 1.00 96.69 93 ASP A C 1
ATOM 718 O O . ASP A 1 93 ? -0.691 11.639 -9.051 1.00 96.69 93 ASP A O 1
ATOM 722 N N . GLU A 1 94 ? 1.045 10.395 -9.769 1.00 97.00 94 GLU A N 1
ATOM 723 C CA . GLU A 1 94 ? 1.151 11.011 -11.099 1.00 97.00 94 GLU A CA 1
ATOM 724 C C . GLU A 1 94 ? 0.639 10.149 -12.262 1.00 97.00 94 GLU A C 1
ATOM 726 O O . GLU A 1 94 ? 0.333 10.699 -13.324 1.00 97.00 94 GLU A O 1
ATOM 731 N N . VAL A 1 95 ? 0.588 8.823 -12.097 1.00 97.69 95 VAL A N 1
ATOM 732 C CA . VAL A 1 95 ? 0.366 7.867 -13.196 1.00 97.69 95 VAL A CA 1
ATOM 733 C C . VAL A 1 95 ? -0.976 7.158 -13.051 1.00 97.69 95 VAL A C 1
ATOM 735 O O . VAL A 1 95 ? -1.890 7.406 -13.836 1.00 97.69 95 VAL A O 1
ATOM 738 N N . ASP A 1 96 ? -1.112 6.298 -12.042 1.00 97.12 96 ASP A N 1
ATOM 739 C CA . ASP A 1 96 ? -2.350 5.575 -11.754 1.00 97.12 96 ASP A CA 1
ATOM 740 C C . ASP A 1 96 ? -2.533 5.420 -10.245 1.00 97.12 96 ASP A C 1
ATOM 742 O O . ASP A 1 96 ? -2.100 4.450 -9.624 1.00 97.12 96 ASP A O 1
ATOM 746 N N . ARG A 1 97 ? -3.243 6.384 -9.649 1.00 96.75 97 ARG A N 1
ATOM 747 C CA . ARG A 1 97 ? -3.633 6.341 -8.232 1.00 96.75 97 ARG A CA 1
ATOM 748 C C . ARG A 1 97 ? -4.465 5.122 -7.879 1.00 96.75 97 ARG A C 1
ATOM 750 O O . ARG A 1 97 ? -4.524 4.746 -6.716 1.00 96.75 97 ARG A O 1
ATOM 757 N N . SER A 1 98 ? -5.153 4.556 -8.859 1.00 96.75 98 SER A N 1
ATOM 758 C CA . SER A 1 98 ? -6.099 3.478 -8.657 1.00 96.75 98 SER A CA 1
ATOM 759 C C . SER A 1 98 ? -5.491 2.105 -8.913 1.00 96.75 98 SER A C 1
ATOM 761 O O . SER A 1 98 ? -6.246 1.145 -8.913 1.00 96.75 98 SER A O 1
ATOM 763 N N . ASP A 1 99 ? -4.185 1.961 -9.157 1.00 98.00 99 ASP A N 1
ATOM 764 C CA . ASP A 1 99 ? -3.585 0.639 -9.357 1.00 98.00 99 ASP A CA 1
ATOM 765 C C . ASP A 1 99 ? -3.677 -0.188 -8.054 1.00 98.00 99 ASP A C 1
ATOM 767 O O . ASP A 1 99 ? -2.983 0.120 -7.076 1.00 98.00 99 ASP A O 1
ATOM 771 N N . PRO A 1 100 ? -4.509 -1.250 -8.005 1.00 98.06 100 PRO A N 1
ATOM 772 C CA . PRO A 1 100 ? -4.713 -1.996 -6.771 1.00 98.06 100 PRO A CA 1
ATOM 773 C C . PRO A 1 100 ? -3.514 -2.878 -6.411 1.00 98.06 100 PRO A C 1
ATOM 775 O O . PRO A 1 100 ? -3.314 -3.165 -5.230 1.00 98.06 100 PRO A O 1
ATOM 778 N N . ASP A 1 101 ? -2.703 -3.303 -7.386 1.00 98.12 101 ASP A N 1
ATOM 779 C CA . ASP A 1 101 ? -1.516 -4.125 -7.149 1.00 98.12 101 ASP A CA 1
ATOM 780 C C . ASP A 1 101 ? -0.426 -3.297 -6.470 1.00 98.12 101 ASP A C 1
ATOM 782 O O . ASP A 1 101 ? 0.155 -3.722 -5.466 1.00 98.12 101 ASP A O 1
ATOM 786 N N . ILE A 1 102 ? -0.178 -2.097 -6.995 1.00 98.25 102 ILE A N 1
ATOM 787 C CA . ILE A 1 102 ? 0.818 -1.176 -6.450 1.00 98.25 102 ILE A CA 1
ATOM 788 C C . ILE A 1 102 ? 0.342 -0.630 -5.099 1.00 98.25 102 ILE A C 1
ATOM 790 O O . ILE A 1 102 ? 1.118 -0.650 -4.143 1.00 98.25 102 ILE A O 1
ATOM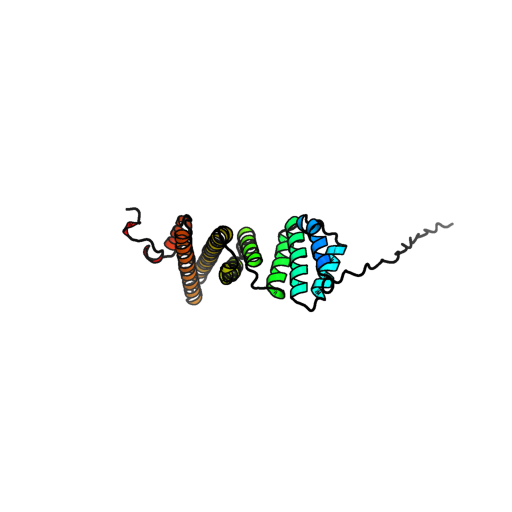 794 N N . ALA A 1 103 ? -0.931 -0.237 -4.969 1.00 98.50 103 ALA A N 1
ATOM 795 C CA . ALA A 1 103 ? -1.493 0.211 -3.694 1.00 98.50 103 ALA A CA 1
ATOM 796 C C . ALA A 1 103 ? -1.419 -0.883 -2.610 1.00 98.50 103 ALA A C 1
ATOM 798 O O . ALA A 1 103 ? -1.036 -0.598 -1.473 1.00 98.50 103 ALA A O 1
ATOM 799 N N . TYR A 1 104 ? -1.697 -2.147 -2.960 1.00 98.44 104 TYR A N 1
ATOM 800 C CA . TYR A 1 104 ? -1.535 -3.290 -2.053 1.00 98.44 104 TYR A CA 1
ATOM 801 C C . TYR A 1 104 ? -0.093 -3.429 -1.550 1.00 98.44 104 TYR A C 1
ATOM 803 O O . TYR A 1 104 ? 0.139 -3.526 -0.341 1.00 98.44 104 TYR A O 1
ATOM 811 N N . LEU A 1 105 ? 0.881 -3.435 -2.465 1.00 98.00 105 LEU A N 1
ATOM 812 C CA . LEU A 1 105 ? 2.292 -3.574 -2.103 1.00 98.00 105 LEU A CA 1
ATOM 813 C C . LEU A 1 105 ? 2.776 -2.384 -1.269 1.00 98.00 105 LEU A C 1
ATOM 815 O O . LEU A 1 105 ? 3.540 -2.576 -0.323 1.00 98.00 105 LEU A O 1
ATOM 819 N N . TYR A 1 106 ? 2.313 -1.174 -1.583 1.00 98.31 106 TYR A N 1
ATOM 820 C CA . TYR A 1 106 ? 2.702 0.027 -0.856 1.00 98.31 106 TYR A CA 1
ATOM 821 C C . TYR A 1 106 ? 2.141 0.057 0.562 1.00 98.31 106 TYR A C 1
ATOM 823 O O . TYR A 1 106 ? 2.887 0.301 1.508 1.00 98.31 106 TYR A O 1
ATOM 831 N N . ALA A 1 107 ? 0.859 -0.279 0.732 1.00 98.31 107 ALA A N 1
ATOM 832 C CA . ALA A 1 107 ? 0.247 -0.416 2.049 1.00 98.31 107 ALA A CA 1
ATOM 833 C C . ALA A 1 107 ? 1.002 -1.434 2.915 1.00 98.31 107 ALA A C 1
ATOM 835 O O . ALA A 1 107 ? 1.265 -1.182 4.091 1.00 98.31 107 ALA A O 1
ATOM 836 N N . PHE A 1 108 ? 1.392 -2.570 2.325 1.00 97.88 108 PHE A N 1
ATOM 837 C CA . PHE A 1 108 ? 2.191 -3.576 3.019 1.00 97.88 108 PHE A CA 1
ATOM 838 C C . PHE A 1 108 ? 3.582 -3.052 3.393 1.00 97.88 108 PHE A C 1
ATOM 840 O O . PHE A 1 108 ? 4.036 -3.288 4.510 1.00 97.88 108 PHE A O 1
ATOM 847 N N . TYR A 1 109 ? 4.261 -2.341 2.491 1.00 97.69 109 TYR A N 1
ATOM 848 C CA . TYR A 1 109 ? 5.552 -1.720 2.785 1.00 97.69 109 TYR A CA 1
ATOM 849 C C . TYR A 1 109 ? 5.445 -0.753 3.965 1.00 97.69 109 TYR A C 1
ATOM 851 O O . TYR A 1 109 ? 6.099 -0.977 4.981 1.00 97.69 109 TYR A O 1
ATOM 859 N N . LEU A 1 110 ? 4.552 0.239 3.870 1.00 98.06 110 LEU A N 1
ATOM 860 C CA . LEU A 1 110 ? 4.356 1.268 4.892 1.00 98.06 110 LEU A CA 1
ATOM 861 C C . LEU A 1 110 ? 4.082 0.649 6.263 1.00 98.06 110 LEU A C 1
ATOM 863 O O . LEU A 1 110 ? 4.745 0.993 7.235 1.00 98.06 110 LEU A O 1
ATOM 867 N N . PHE A 1 111 ? 3.187 -0.339 6.320 1.00 97.50 111 PHE A N 1
ATOM 868 C CA . PHE A 1 111 ? 2.842 -1.028 7.562 1.00 97.50 111 PHE A CA 1
ATOM 869 C C . PHE A 1 111 ? 4.043 -1.695 8.249 1.00 97.50 111 PHE A C 1
ATOM 871 O O . PHE A 1 111 ? 4.091 -1.774 9.475 1.00 97.50 111 PHE A O 1
ATOM 878 N N . ASN A 1 112 ? 5.011 -2.192 7.474 1.00 96.06 112 ASN A N 1
ATOM 879 C CA . ASN A 1 112 ? 6.177 -2.892 8.009 1.00 96.06 112 ASN A CA 1
ATOM 880 C C . ASN A 1 112 ? 7.380 -1.974 8.266 1.00 96.06 112 ASN A C 1
ATOM 882 O O . ASN A 1 112 ? 8.266 -2.357 9.030 1.00 96.06 112 ASN A O 1
ATOM 886 N N . THR A 1 113 ? 7.441 -0.798 7.639 1.00 95.31 113 THR A N 1
ATOM 887 C CA . THR A 1 113 ? 8.610 0.091 7.727 1.00 95.31 113 THR A CA 1
ATOM 888 C C . THR A 1 113 ? 8.386 1.336 8.570 1.00 95.31 113 THR A C 1
ATOM 890 O O . THR A 1 113 ? 9.354 1.853 9.120 1.00 95.31 113 THR A O 1
ATOM 893 N N . ASP A 1 114 ? 7.147 1.817 8.687 1.00 91.25 114 ASP A N 1
ATOM 894 C CA . ASP A 1 114 ? 6.838 3.072 9.367 1.00 91.25 114 ASP A CA 1
ATOM 895 C C . ASP A 1 114 ? 5.535 2.971 10.175 1.00 91.25 114 ASP A C 1
ATOM 897 O O . ASP A 1 114 ? 4.436 2.834 9.640 1.00 91.25 114 ASP A O 1
ATOM 901 N N . LYS A 1 115 ? 5.655 3.064 11.503 1.00 81.81 115 LYS A N 1
A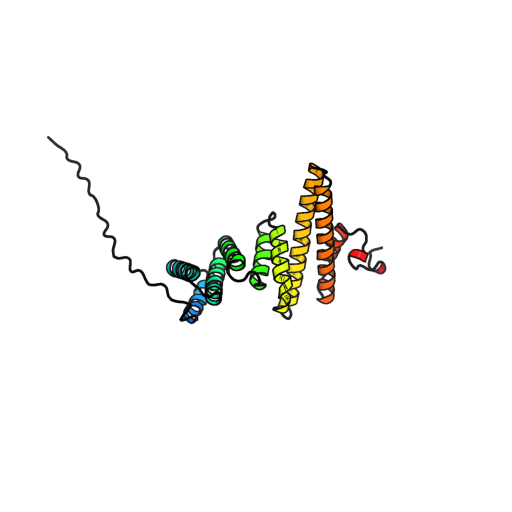TOM 902 C CA . LYS A 1 115 ? 4.500 3.018 12.411 1.00 81.81 115 LYS A CA 1
ATOM 903 C C . LYS A 1 115 ? 3.673 4.304 12.379 1.00 81.81 115 LYS A C 1
ATOM 905 O O . LYS A 1 115 ? 2.494 4.263 12.728 1.00 81.81 115 LYS A O 1
ATOM 910 N N . GLU A 1 116 ? 4.271 5.426 11.990 1.00 92.31 116 GLU A N 1
ATOM 911 C CA . GLU A 1 116 ? 3.585 6.716 11.865 1.00 92.31 116 GLU A CA 1
ATOM 912 C C . GLU A 1 116 ? 2.771 6.787 10.565 1.00 92.31 116 GLU A C 1
ATOM 914 O O . GLU A 1 116 ? 1.793 7.528 10.482 1.00 92.31 116 GLU A O 1
ATOM 919 N N . ALA A 1 117 ? 3.069 5.919 9.594 1.00 96.06 117 ALA A N 1
ATOM 920 C CA . ALA A 1 117 ? 2.348 5.817 8.329 1.00 96.06 117 ALA A CA 1
ATOM 921 C C . ALA A 1 117 ? 0.952 5.170 8.435 1.00 96.06 117 ALA A C 1
ATOM 923 O O . ALA A 1 117 ? 0.337 4.889 7.409 1.00 96.06 117 ALA A O 1
ATOM 924 N N . ALA A 1 118 ? 0.404 4.937 9.634 1.00 97.50 118 ALA A N 1
ATOM 925 C CA . ALA A 1 118 ? -0.915 4.317 9.804 1.00 97.50 118 ALA A CA 1
ATOM 926 C C . ALA A 1 118 ? -2.045 4.979 8.970 1.00 97.50 118 ALA A C 1
ATOM 928 O O . ALA A 1 118 ? -2.815 4.237 8.355 1.00 97.50 118 ALA A O 1
ATOM 929 N N . PRO A 1 119 ? -2.143 6.325 8.852 1.00 97.69 119 PRO A N 1
ATOM 930 C CA . PRO A 1 119 ? -3.102 6.959 7.940 1.00 97.69 119 PRO A CA 1
ATOM 931 C C . PRO A 1 119 ? -2.907 6.599 6.472 1.00 97.69 119 PRO A C 1
ATOM 933 O O . PRO A 1 119 ? -3.881 6.327 5.770 1.00 97.69 119 PRO A O 1
ATOM 936 N N . GLU A 1 120 ? -1.659 6.535 6.022 1.00 97.81 120 GLU A N 1
ATOM 937 C CA . GLU A 1 120 ? -1.326 6.168 4.651 1.00 97.81 120 GLU A CA 1
ATOM 938 C C . GLU A 1 120 ? -1.594 4.683 4.384 1.00 97.81 120 GLU A C 1
ATOM 940 O O . GLU A 1 120 ? -2.108 4.335 3.323 1.00 97.81 120 GLU A O 1
ATOM 945 N N . VAL A 1 121 ? -1.348 3.803 5.362 1.00 98.56 121 VAL A N 1
ATOM 946 C CA . VAL A 1 121 ? -1.730 2.387 5.268 1.00 98.56 121 VAL A CA 1
ATOM 947 C C . VAL A 1 121 ? -3.240 2.259 5.081 1.00 98.56 121 VAL A C 1
ATOM 949 O O . VAL A 1 121 ? -3.669 1.590 4.144 1.00 98.56 121 VAL A O 1
ATOM 952 N N . VAL A 1 122 ? -4.056 2.921 5.914 1.00 98.44 122 VAL A N 1
ATOM 953 C CA . VAL A 1 122 ? -5.522 2.902 5.753 1.00 98.44 122 VAL A CA 1
ATOM 954 C C . VAL A 1 122 ? -5.902 3.388 4.353 1.00 98.44 122 VAL A C 1
ATOM 956 O O . VAL A 1 122 ? -6.579 2.660 3.627 1.00 98.44 122 VAL A O 1
ATOM 959 N N . ARG A 1 123 ? -5.380 4.543 3.925 1.00 98.12 123 ARG A N 1
ATOM 960 C CA . ARG A 1 123 ? -5.658 5.126 2.606 1.00 98.12 123 ARG A CA 1
ATOM 961 C C . ARG A 1 123 ? -5.373 4.156 1.458 1.00 98.12 123 ARG A C 1
ATOM 963 O O . ARG A 1 123 ? -6.247 3.906 0.631 1.00 98.12 123 ARG A O 1
ATOM 970 N N . TRP A 1 124 ? -4.173 3.581 1.401 1.00 98.50 124 TRP A N 1
ATOM 971 C CA . TRP A 1 124 ? -3.796 2.692 0.299 1.00 98.50 124 TRP A CA 1
ATOM 972 C C . TRP A 1 124 ? -4.483 1.330 0.364 1.00 98.50 124 TRP A C 1
ATOM 974 O O . TRP A 1 124 ? -4.756 0.739 -0.682 1.00 98.50 124 TRP A O 1
ATOM 984 N N . THR A 1 125 ? -4.845 0.851 1.559 1.00 98.69 125 THR A N 1
ATOM 985 C CA . THR A 1 125 ? -5.688 -0.346 1.656 1.00 98.69 125 THR A CA 1
ATOM 986 C C . THR A 1 125 ? -7.089 -0.122 1.096 1.00 98.69 125 THR A C 1
ATOM 988 O O . THR A 1 125 ? -7.615 -1.017 0.441 1.00 98.69 125 THR A O 1
ATOM 991 N N . GLU A 1 126 ? -7.689 1.052 1.311 1.00 98.50 126 GLU A N 1
ATOM 992 C CA . GLU A 1 126 ? -9.010 1.387 0.769 1.00 98.50 126 GLU A CA 1
ATOM 993 C C . GLU A 1 126 ? -8.977 1.475 -0.756 1.00 98.50 126 GLU A C 1
ATOM 995 O O . GLU A 1 126 ? -9.758 0.787 -1.410 1.00 98.50 126 GLU A O 1
ATOM 1000 N N . VAL A 1 127 ? -8.000 2.194 -1.317 1.00 98.25 127 VAL A N 1
ATOM 1001 C CA . VAL A 1 127 ? -7.775 2.268 -2.772 1.00 98.25 127 VAL A CA 1
ATOM 1002 C C . VAL A 1 127 ? -7.660 0.870 -3.394 1.00 98.25 127 VAL A C 1
ATOM 1004 O O . VAL A 1 127 ? -8.308 0.568 -4.396 1.00 98.25 127 VAL A O 1
ATOM 1007 N N . ALA A 1 128 ? -6.871 -0.018 -2.784 1.00 98.56 128 ALA A N 1
ATOM 1008 C CA . ALA A 1 128 ? -6.709 -1.381 -3.278 1.00 98.56 128 ALA A CA 1
ATOM 1009 C C . ALA A 1 128 ? -8.004 -2.213 -3.152 1.00 98.56 128 ALA A C 1
ATOM 1011 O O . ALA A 1 128 ? -8.346 -2.983 -4.051 1.00 98.56 128 ALA A O 1
ATOM 1012 N N . LEU A 1 129 ? -8.751 -2.057 -2.052 1.00 98.56 129 LEU A N 1
ATOM 1013 C CA . LEU A 1 129 ? -10.008 -2.773 -1.807 1.00 98.56 129 LEU A CA 1
ATOM 1014 C C . LEU A 1 129 ? -11.160 -2.310 -2.710 1.00 98.56 129 LEU A C 1
ATOM 1016 O O . LEU A 1 129 ? -12.057 -3.116 -2.986 1.00 98.56 129 LEU A O 1
ATOM 1020 N N . GLU A 1 130 ? -11.155 -1.055 -3.163 1.00 98.31 130 GLU A N 1
ATOM 1021 C CA . GLU A 1 130 ? -12.139 -0.508 -4.108 1.00 98.31 130 GLU A CA 1
ATOM 1022 C C . GLU A 1 130 ? -12.088 -1.211 -5.466 1.00 98.31 130 GLU A C 1
ATOM 1024 O O . GLU A 1 130 ? -13.133 -1.428 -6.075 1.00 98.31 130 GLU A O 1
ATOM 1029 N N . ARG A 1 131 ? -10.895 -1.634 -5.899 1.00 98.00 131 ARG A N 1
ATOM 1030 C CA . ARG A 1 131 ? -10.670 -2.345 -7.169 1.00 98.00 131 ARG A CA 1
ATOM 1031 C C . ARG A 1 131 ? -10.294 -3.812 -6.987 1.00 98.00 131 ARG A C 1
ATOM 1033 O O . ARG A 1 131 ? -9.625 -4.410 -7.826 1.00 98.00 131 ARG A O 1
ATOM 1040 N N . ARG A 1 132 ? -10.726 -4.423 -5.882 1.00 97.75 132 ARG A N 1
ATOM 1041 C CA . ARG A 1 132 ? -10.438 -5.833 -5.566 1.00 97.75 132 ARG A CA 1
ATOM 1042 C C . ARG A 1 132 ? -10.949 -6.828 -6.611 1.00 97.75 132 ARG A C 1
ATOM 1044 O O . ARG A 1 132 ? -10.485 -7.962 -6.636 1.00 97.75 132 ARG A O 1
ATOM 1051 N N . ASP A 1 133 ? -11.919 -6.433 -7.432 1.00 97.44 133 ASP A N 1
ATOM 1052 C CA . ASP A 1 133 ? -12.537 -7.250 -8.478 1.00 97.44 133 ASP A CA 1
ATOM 1053 C C . ASP A 1 133 ? -11.575 -7.613 -9.618 1.00 97.44 133 ASP A C 1
ATOM 1055 O O . ASP A 1 133 ? -11.832 -8.574 -10.343 1.00 97.44 133 ASP A O 1
ATOM 1059 N N . VAL A 1 134 ? -10.435 -6.919 -9.740 1.00 97.75 134 VAL A N 1
ATOM 1060 C CA . VAL A 1 134 ? -9.384 -7.305 -10.696 1.00 97.75 134 VAL A CA 1
ATOM 1061 C C . VAL A 1 134 ? -8.673 -8.602 -10.295 1.00 97.75 134 VAL A C 1
ATOM 1063 O O . VAL A 1 134 ? -8.057 -9.259 -11.136 1.00 97.75 134 VAL A O 1
ATOM 1066 N N . TRP A 1 135 ? -8.737 -8.989 -9.017 1.00 98.31 135 TRP A N 1
ATOM 1067 C CA . TRP A 1 135 ? -8.159 -10.237 -8.529 1.00 98.31 135 TRP A CA 1
ATOM 1068 C C . TRP A 1 135 ? -9.184 -11.359 -8.544 1.00 98.31 135 TRP A C 1
ATOM 1070 O O . TRP A 1 135 ? -10.371 -11.159 -8.302 1.00 98.31 135 TRP A O 1
ATOM 1080 N N . THR A 1 136 ? -8.705 -12.584 -8.750 1.00 98.25 136 THR A N 1
ATOM 1081 C CA . THR A 1 136 ? -9.552 -13.782 -8.767 1.00 98.25 136 THR A CA 1
ATOM 1082 C C . THR A 1 136 ? -8.921 -14.931 -7.981 1.00 98.25 136 THR A C 1
ATOM 1084 O O . THR A 1 136 ? -7.731 -14.907 -7.648 1.00 98.25 136 THR A O 1
ATOM 1087 N N . GLY A 1 137 ? -9.737 -15.935 -7.641 1.00 97.62 137 GLY A N 1
ATOM 1088 C CA . GLY A 1 137 ? -9.297 -17.164 -6.974 1.00 97.62 137 GLY A CA 1
ATOM 1089 C C . GLY A 1 137 ? -8.553 -16.921 -5.656 1.00 97.62 137 GLY A C 1
ATOM 1090 O O . GLY A 1 137 ? -8.927 -16.066 -4.855 1.00 97.62 137 GLY A O 1
ATOM 1091 N N . GLU A 1 138 ? -7.469 -17.665 -5.438 1.00 97.81 138 GLU A N 1
ATOM 1092 C CA . GLU A 1 138 ? -6.653 -17.555 -4.221 1.00 97.81 138 GLU A CA 1
ATOM 1093 C C . GLU A 1 138 ? -5.974 -16.190 -4.063 1.00 97.81 138 GLU A C 1
ATOM 1095 O O . GLU A 1 138 ? -5.787 -15.725 -2.939 1.00 97.81 138 GLU A O 1
ATOM 1100 N N . VAL A 1 139 ? -5.640 -15.515 -5.171 1.00 97.94 139 VAL A N 1
ATOM 1101 C CA . VAL A 1 139 ? -5.042 -14.172 -5.126 1.00 97.94 139 VAL A CA 1
ATOM 1102 C C . VAL A 1 139 ? -6.044 -13.170 -4.560 1.00 97.94 139 VAL A C 1
ATOM 1104 O O . VAL A 1 139 ? -5.682 -12.389 -3.682 1.00 97.94 139 VAL A O 1
ATOM 1107 N N . PHE A 1 140 ? -7.307 -13.235 -4.998 1.00 98.44 140 PHE A N 1
ATOM 1108 C CA . PHE A 1 140 ? -8.390 -12.425 -4.434 1.00 98.44 140 PHE A CA 1
ATOM 1109 C C . PHE A 1 140 ? -8.536 -12.670 -2.935 1.00 98.44 140 PHE A C 1
ATOM 1111 O O . PHE A 1 140 ? -8.474 -11.730 -2.144 1.00 98.44 140 PHE A O 1
ATOM 1118 N N . VAL A 1 141 ? -8.672 -13.939 -2.534 1.00 98.44 141 VAL A N 1
ATOM 1119 C CA . VAL A 1 141 ? -8.860 -14.299 -1.124 1.00 98.44 141 VAL A CA 1
ATOM 1120 C C . VAL A 1 141 ? -7.687 -13.813 -0.274 1.00 98.44 141 VAL A C 1
ATOM 1122 O O . VAL A 1 141 ? -7.900 -13.179 0.758 1.00 98.44 141 VAL A O 1
ATOM 1125 N N . GLY A 1 142 ? -6.453 -14.095 -0.699 1.00 98.25 142 GLY A N 1
ATOM 1126 C CA . GLY A 1 142 ? -5.249 -13.732 0.041 1.00 98.25 142 GLY A CA 1
ATOM 1127 C C . GLY A 1 142 ? -5.073 -12.222 0.180 1.00 98.25 142 GLY A C 1
ATOM 1128 O O . GLY A 1 142 ? -4.840 -11.732 1.286 1.00 98.25 142 GLY A O 1
ATOM 1129 N N . ARG A 1 143 ? -5.228 -11.470 -0.917 1.00 98.44 143 ARG A N 1
ATOM 1130 C CA . ARG A 1 143 ? -5.024 -10.016 -0.910 1.00 98.44 143 ARG A CA 1
ATOM 1131 C C . ARG A 1 143 ? -6.132 -9.274 -0.182 1.00 98.44 143 ARG A C 1
ATOM 1133 O O . ARG A 1 143 ? -5.818 -8.431 0.649 1.00 98.44 143 ARG A O 1
ATOM 1140 N N . VAL A 1 144 ? -7.403 -9.606 -0.415 1.00 98.69 144 VAL A N 1
ATOM 1141 C CA . VAL A 1 144 ? -8.520 -8.943 0.282 1.00 98.69 144 VAL A CA 1
ATOM 1142 C C . VAL A 1 144 ? -8.463 -9.222 1.784 1.00 98.69 144 VAL A C 1
ATOM 1144 O O . VAL A 1 144 ? -8.584 -8.286 2.572 1.00 98.69 144 VAL A O 1
ATOM 1147 N N . PHE A 1 145 ? -8.178 -10.465 2.193 1.00 98.56 145 PHE A N 1
ATOM 1148 C CA . PHE A 1 145 ? -7.980 -10.792 3.609 1.00 98.56 145 PHE A CA 1
ATOM 1149 C C . PHE A 1 145 ? -6.821 -9.989 4.217 1.00 98.56 145 PHE A C 1
ATOM 1151 O O . PHE A 1 145 ? -6.971 -9.388 5.281 1.00 98.56 145 PHE A O 1
ATOM 1158 N N . GLY A 1 146 ? -5.673 -9.948 3.530 1.00 98.31 146 GLY A N 1
ATOM 1159 C CA . GLY A 1 146 ? -4.498 -9.196 3.971 1.00 98.31 146 GLY A CA 1
ATOM 1160 C C . GLY A 1 146 ? -4.760 -7.693 4.092 1.00 98.31 146 GLY A C 1
ATOM 1161 O O . GLY A 1 146 ? -4.398 -7.090 5.097 1.00 98.31 146 GLY A O 1
ATOM 1162 N N . LEU A 1 147 ? -5.441 -7.093 3.116 1.00 98.69 147 LEU A N 1
ATOM 1163 C CA . LEU A 1 147 ? -5.797 -5.672 3.120 1.00 98.69 147 LEU A CA 1
ATOM 1164 C C . LEU A 1 147 ? -6.767 -5.315 4.240 1.00 98.69 147 LEU A C 1
ATOM 1166 O O . LEU A 1 147 ? -6.563 -4.319 4.927 1.00 98.69 147 LEU A O 1
ATOM 1170 N N . MET A 1 148 ? -7.799 -6.133 4.458 1.00 98.75 148 MET A N 1
ATOM 1171 C CA . MET A 1 148 ? -8.746 -5.914 5.551 1.00 98.75 148 MET A CA 1
ATOM 1172 C C . MET A 1 148 ? -8.052 -5.964 6.913 1.00 98.75 148 MET A C 1
ATOM 1174 O O . MET A 1 148 ? -8.314 -5.108 7.759 1.00 98.75 148 MET A O 1
ATOM 1178 N N . ARG A 1 149 ? -7.111 -6.901 7.090 1.00 98.56 149 ARG A N 1
ATOM 1179 C CA . ARG A 1 149 ? -6.246 -6.962 8.272 1.00 98.56 149 ARG A CA 1
ATOM 1180 C C . ARG A 1 149 ? -5.406 -5.697 8.432 1.00 98.56 149 ARG A C 1
ATOM 1182 O O . ARG A 1 149 ? -5.471 -5.070 9.485 1.00 98.56 149 ARG A O 1
ATOM 1189 N N . LEU A 1 150 ? -4.635 -5.320 7.406 1.00 98.44 150 LEU A N 1
ATOM 1190 C CA . LEU A 1 150 ? -3.777 -4.128 7.437 1.00 98.44 150 LEU A CA 1
ATOM 1191 C C . LEU A 1 150 ? -4.585 -2.880 7.803 1.00 98.44 150 LEU A C 1
ATOM 1193 O O . LEU A 1 150 ? -4.191 -2.136 8.697 1.00 98.44 150 LEU A O 1
ATOM 1197 N N . ARG A 1 151 ? -5.754 -2.700 7.178 1.00 98.56 151 ARG A N 1
ATOM 1198 C CA . ARG A 1 151 ? -6.649 -1.567 7.422 1.00 98.56 151 ARG A CA 1
ATOM 1199 C C . ARG A 1 151 ? -7.157 -1.527 8.860 1.00 98.56 151 ARG A C 1
ATOM 1201 O O . ARG A 1 151 ? -7.111 -0.478 9.495 1.00 98.56 151 ARG A O 1
ATOM 1208 N N . ALA A 1 152 ? -7.625 -2.658 9.389 1.00 98.56 152 ALA A N 1
ATOM 1209 C CA . ALA A 1 152 ? -8.157 -2.726 10.747 1.00 98.56 152 ALA A CA 1
ATOM 1210 C C . ALA A 1 152 ? -7.069 -2.461 11.803 1.00 98.56 152 ALA A C 1
ATOM 1212 O O . ALA A 1 152 ? -7.299 -1.706 12.749 1.00 98.56 152 ALA A O 1
ATOM 1213 N N . VAL A 1 153 ? -5.873 -3.029 11.622 1.00 98.31 153 VAL A N 1
ATOM 1214 C CA . VAL A 1 153 ? -4.747 -2.837 12.551 1.00 98.31 153 VAL A CA 1
ATOM 1215 C C . VAL A 1 153 ? -4.181 -1.416 12.461 1.00 98.31 153 VAL A C 1
ATOM 1217 O O . VAL A 1 153 ? -3.905 -0.803 13.491 1.00 98.31 153 VAL A O 1
ATOM 1220 N N . ALA A 1 154 ? -4.058 -0.845 11.261 1.00 98.44 154 ALA A N 1
ATOM 1221 C CA . ALA A 1 154 ? -3.624 0.541 11.096 1.00 98.44 154 ALA A CA 1
ATOM 1222 C C . ALA A 1 154 ? -4.630 1.530 11.710 1.00 98.44 154 ALA A C 1
ATOM 1224 O O . ALA A 1 154 ? -4.230 2.442 12.433 1.00 98.44 154 ALA A O 1
ATOM 1225 N N . ALA A 1 155 ? -5.936 1.305 11.529 1.00 98.44 155 ALA A N 1
ATOM 1226 C CA . ALA A 1 155 ? -6.965 2.097 12.202 1.00 98.44 155 ALA A CA 1
ATOM 1227 C C . ALA A 1 155 ? -6.880 1.977 13.735 1.00 98.44 155 ALA A C 1
ATOM 1229 O O . ALA A 1 155 ? -7.105 2.956 14.445 1.00 98.44 155 ALA A O 1
ATOM 1230 N N . GLN A 1 156 ? -6.521 0.799 14.267 1.00 98.25 156 GLN A N 1
ATOM 1231 C CA . GLN A 1 156 ? -6.302 0.631 15.707 1.00 98.25 156 GLN A CA 1
ATOM 1232 C C . GLN A 1 156 ? -5.133 1.488 16.193 1.00 98.25 156 GLN A C 1
ATOM 1234 O O . GLN A 1 156 ? -5.253 2.140 17.227 1.00 98.25 156 GLN A O 1
ATOM 1239 N N . ALA A 1 157 ? -4.030 1.522 15.443 1.00 97.56 157 ALA A N 1
ATOM 1240 C CA . ALA A 1 157 ? -2.884 2.363 15.772 1.00 97.56 157 ALA A CA 1
ATOM 1241 C C . ALA A 1 157 ? -3.264 3.854 15.806 1.00 97.56 157 ALA A C 1
ATOM 1243 O O . ALA A 1 157 ? -2.885 4.552 16.745 1.00 97.56 157 ALA A O 1
ATOM 1244 N N . GLN A 1 158 ? -4.072 4.324 14.848 1.00 97.75 158 GLN A N 1
ATOM 1245 C CA . GLN A 1 158 ? -4.591 5.697 14.857 1.00 97.75 158 GLN A CA 1
ATOM 1246 C C . GLN A 1 158 ? -5.456 5.981 16.087 1.00 97.75 158 GLN A C 1
ATOM 1248 O O . GLN A 1 158 ? -5.288 7.011 16.736 1.00 97.75 158 GLN A O 1
ATOM 1253 N N . TRP A 1 159 ? -6.372 5.070 16.428 1.00 98.19 159 TRP A N 1
ATOM 1254 C CA . TRP A 1 159 ? -7.219 5.229 17.609 1.00 98.19 159 TRP A CA 1
ATOM 1255 C C . TRP A 1 159 ? -6.391 5.296 18.899 1.00 98.19 159 TRP A C 1
ATOM 1257 O O . TRP A 1 159 ? -6.625 6.184 19.713 1.00 98.19 159 TRP A O 1
ATOM 1267 N N . ILE A 1 160 ? -5.390 4.424 19.062 1.00 97.19 160 ILE A N 1
ATOM 1268 C CA . ILE A 1 160 ? -4.493 4.442 20.229 1.00 97.19 160 ILE A CA 1
ATOM 1269 C C . ILE A 1 160 ? -3.781 5.797 20.348 1.00 97.19 160 ILE A C 1
ATOM 1271 O O . ILE A 1 160 ? -3.780 6.386 21.425 1.00 97.19 160 ILE A O 1
ATOM 1275 N N . GLN A 1 161 ? -3.243 6.332 19.248 1.00 96.62 161 GLN A N 1
ATOM 1276 C CA . GLN A 1 161 ? -2.611 7.658 19.250 1.00 96.62 161 GLN A CA 1
ATOM 1277 C C . GLN A 1 161 ? -3.607 8.769 19.617 1.00 96.62 161 GLN A C 1
ATOM 1279 O O . GLN A 1 161 ? -3.274 9.683 20.368 1.00 96.62 161 GLN A O 1
ATOM 1284 N N . ALA A 1 162 ? -4.850 8.692 19.140 1.00 97.62 162 ALA A N 1
ATOM 1285 C CA . ALA A 1 162 ? -5.876 9.665 19.501 1.00 97.62 162 ALA A CA 1
ATOM 1286 C C . ALA A 1 162 ? -6.269 9.593 20.986 1.00 97.62 162 ALA A C 1
ATOM 1288 O O . ALA A 1 162 ? -6.490 10.633 21.602 1.00 97.62 162 ALA A O 1
ATOM 1289 N N . GLU A 1 163 ? -6.299 8.404 21.594 1.00 98.12 163 GLU A N 1
ATOM 1290 C CA . GLU A 1 163 ? -6.504 8.256 23.044 1.00 98.12 163 GLU A CA 1
ATOM 1291 C C . GLU A 1 163 ? -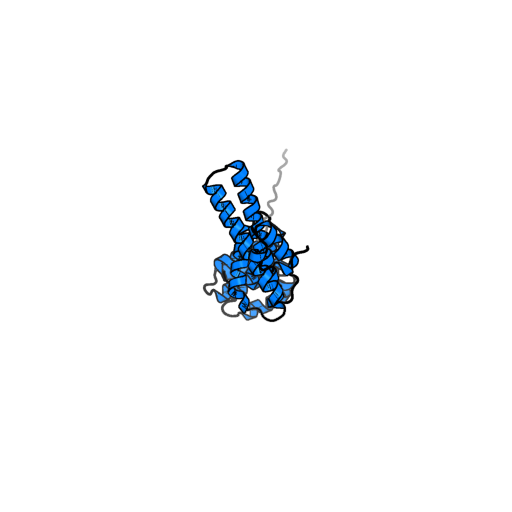5.364 8.901 23.852 1.00 98.12 163 GLU A C 1
ATOM 1293 O O . GLU A 1 163 ? -5.614 9.510 24.892 1.00 98.12 163 GLU A O 1
ATOM 1298 N N . GLU A 1 164 ? -4.120 8.858 23.365 1.00 97.88 164 GLU A N 1
ATOM 1299 C CA . GLU A 1 164 ? -3.003 9.584 23.989 1.00 97.88 164 GLU A CA 1
ATOM 1300 C C . GLU A 1 164 ? -3.204 11.108 23.925 1.00 97.88 164 GLU A C 1
ATOM 1302 O O . GLU A 1 164 ? -2.940 11.818 24.901 1.00 97.88 164 GLU A O 1
ATOM 1307 N N . VAL A 1 165 ? -3.728 11.625 22.807 1.00 97.88 165 VAL A N 1
ATOM 1308 C CA . VAL A 1 165 ? -4.102 13.044 22.674 1.00 97.88 165 VAL A CA 1
ATOM 1309 C C . VAL A 1 165 ? -5.242 13.396 23.632 1.00 97.88 165 VAL A C 1
ATOM 1311 O O . VAL A 1 165 ? -5.174 14.424 24.308 1.00 97.88 165 VAL A O 1
ATOM 1314 N N . VAL A 1 166 ? -6.257 12.536 23.769 1.00 98.44 166 VAL A N 1
ATOM 1315 C CA . VAL A 1 166 ? -7.331 12.705 24.764 1.00 98.44 166 VAL A CA 1
ATOM 1316 C C . VAL A 1 166 ? -6.766 12.760 26.179 1.00 98.44 166 VAL A C 1
ATOM 1318 O O . VAL A 1 166 ? -7.150 13.643 26.944 1.00 98.44 166 VAL A O 1
ATOM 1321 N N . ALA A 1 167 ? -5.840 11.865 26.526 1.00 98.25 167 ALA A N 1
ATOM 1322 C CA . ALA A 1 167 ? -5.215 11.834 27.844 1.00 98.25 167 ALA A CA 1
ATOM 1323 C C . ALA A 1 167 ? -4.395 13.103 28.140 1.00 98.25 167 ALA A C 1
ATOM 1325 O O . ALA A 1 167 ? -4.355 13.555 29.285 1.00 98.25 167 ALA A O 1
ATOM 1326 N N . ARG A 1 168 ? -3.757 13.688 27.118 1.00 98.06 168 ARG A N 1
ATOM 1327 C CA . ARG A 1 168 ? -2.953 14.912 27.244 1.00 98.06 168 ARG A CA 1
ATOM 1328 C C . ARG A 1 168 ? -3.799 16.185 27.289 1.00 98.06 168 ARG A C 1
ATOM 1330 O O . ARG A 1 168 ? -3.502 17.082 28.073 1.00 98.06 168 ARG A O 1
ATOM 1337 N N . GLU A 1 169 ? -4.798 16.291 26.420 1.00 97.56 169 GLU A N 1
ATOM 1338 C CA . GLU A 1 169 ? -5.500 17.552 26.145 1.00 97.56 169 GLU A CA 1
ATOM 1339 C C . GLU A 1 169 ? -6.923 17.577 26.702 1.00 97.56 169 GLU A C 1
ATOM 1341 O O . GLU A 1 169 ? -7.396 18.627 27.129 1.00 97.56 169 GLU A O 1
ATOM 1346 N N . GLY A 1 170 ? -7.619 16.437 26.713 1.00 96.44 170 GLY A N 1
ATOM 1347 C CA . GLY A 1 170 ? -8.954 16.314 27.300 1.00 96.44 170 GLY A CA 1
ATOM 1348 C C . GLY A 1 170 ? -10.001 17.281 26.733 1.00 96.44 170 GLY A C 1
ATOM 1349 O O . GLY A 1 170 ? -10.949 17.628 27.445 1.00 96.44 170 GLY A O 1
ATOM 1350 N N . THR A 1 171 ? -9.854 17.729 25.486 1.00 98.19 171 THR A N 1
ATOM 1351 C CA . THR A 1 171 ? -10.818 18.600 24.804 1.00 98.19 171 THR A CA 1
ATOM 1352 C C . THR A 1 171 ? -11.997 17.790 24.258 1.00 98.19 171 THR A C 1
ATOM 1354 O O . THR A 1 171 ? -11.937 16.566 24.128 1.00 98.19 171 THR A O 1
ATOM 1357 N N . ASP A 1 172 ? -13.106 18.463 23.945 1.00 98.06 172 ASP A N 1
ATOM 1358 C CA . ASP A 1 172 ? -14.236 17.806 23.274 1.00 98.06 172 ASP A CA 1
ATOM 1359 C C . ASP A 1 172 ? -13.865 17.349 21.859 1.00 98.06 172 ASP A C 1
ATOM 1361 O O . ASP A 1 172 ? -14.321 16.298 21.415 1.00 98.06 172 ASP A O 1
ATOM 1365 N N . GLU A 1 173 ? -12.989 18.096 21.184 1.00 97.81 173 GLU A N 1
ATOM 1366 C CA . GLU A 1 173 ? -12.472 17.760 19.857 1.00 97.81 173 GLU A CA 1
ATOM 1367 C C . GLU A 1 173 ? -11.638 16.475 19.878 1.00 97.81 173 GLU A C 1
ATOM 1369 O O . GLU A 1 173 ? -11.923 15.559 19.106 1.00 97.81 173 GLU A O 1
ATOM 1374 N N . SER A 1 174 ? -10.676 16.344 20.802 1.00 97.94 174 SER A N 1
ATOM 1375 C CA . SER A 1 174 ? -9.861 15.125 20.882 1.00 97.94 174 SER A CA 1
ATOM 1376 C C . SER A 1 174 ? -10.701 13.903 21.255 1.00 97.94 174 SER A C 1
ATOM 1378 O O . SER A 1 174 ? -10.513 12.829 20.682 1.00 97.94 174 SER A O 1
ATOM 1380 N N . ARG A 1 175 ? -11.693 14.058 22.147 1.00 98.38 175 ARG A N 1
ATOM 1381 C CA . ARG A 1 175 ? -12.650 12.985 22.477 1.00 98.38 175 ARG A CA 1
ATOM 1382 C C . ARG A 1 175 ? -13.513 12.582 21.284 1.00 98.38 175 ARG A C 1
ATOM 1384 O O . ARG A 1 175 ? -13.748 11.389 21.081 1.00 98.38 175 ARG A O 1
ATOM 1391 N N . ALA A 1 176 ? -14.007 13.554 20.518 1.00 98.31 176 ALA A N 1
ATOM 1392 C CA . ALA A 1 176 ? -14.814 13.292 19.331 1.00 98.31 176 ALA A CA 1
ATOM 1393 C C . ALA A 1 176 ? -14.005 12.529 18.272 1.00 98.31 176 ALA A C 1
ATOM 1395 O O . ALA 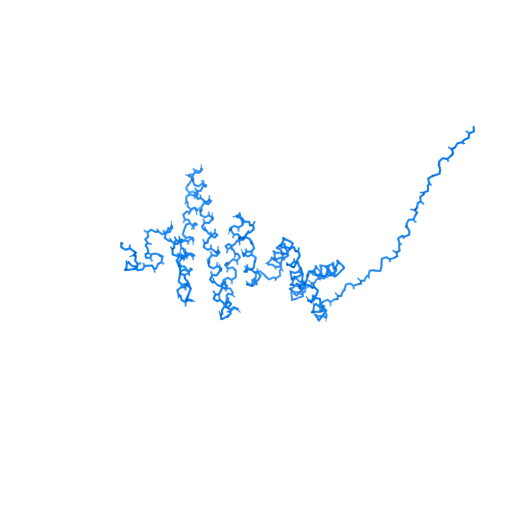A 1 176 ? -14.498 11.548 17.710 1.00 98.31 176 ALA A O 1
ATOM 1396 N N . GLU A 1 177 ? -12.751 12.926 18.060 1.00 97.81 177 GLU A N 1
ATOM 1397 C CA . GLU A 1 177 ? -11.850 12.275 17.115 1.00 97.81 177 GLU A CA 1
ATOM 1398 C C . GLU A 1 177 ? -11.496 10.842 17.538 1.00 97.81 177 GLU A C 1
ATOM 1400 O O . GLU A 1 177 ? -11.657 9.907 16.750 1.00 97.81 177 GLU A O 1
ATOM 1405 N N . ALA A 1 178 ? -11.119 10.626 18.803 1.00 98.25 178 ALA A N 1
ATOM 1406 C CA . ALA A 1 178 ? -10.868 9.282 19.325 1.00 98.25 178 ALA A CA 1
ATOM 1407 C C . ALA A 1 178 ? -12.111 8.380 19.194 1.00 98.25 178 ALA A C 1
ATOM 1409 O O . ALA A 1 178 ? -12.013 7.229 18.762 1.00 98.25 178 ALA A O 1
ATOM 1410 N N . GLY A 1 179 ? -13.307 8.917 19.464 1.00 98.06 179 GLY A N 1
ATOM 1411 C CA . GLY A 1 179 ? -14.574 8.213 19.258 1.00 98.06 179 GLY A CA 1
ATOM 1412 C C . GLY A 1 179 ? -14.844 7.846 17.792 1.00 98.06 179 GLY A C 1
ATOM 1413 O O . GLY A 1 179 ? -15.334 6.746 17.510 1.00 98.06 179 GLY A O 1
ATOM 1414 N N . ARG A 1 180 ? -14.504 8.730 16.844 1.00 98.31 180 ARG A N 1
ATOM 1415 C CA . ARG A 1 180 ? -14.607 8.469 15.398 1.00 98.31 180 ARG A CA 1
ATOM 1416 C C . ARG A 1 180 ? -13.672 7.337 14.978 1.00 98.31 180 ARG A C 1
ATOM 1418 O O . ARG A 1 180 ? -14.132 6.377 14.356 1.00 98.31 180 ARG A O 1
ATOM 1425 N N . LEU A 1 181 ? -12.400 7.415 15.362 1.00 98.25 181 LEU A N 1
ATOM 1426 C CA . LEU A 1 181 ? -11.388 6.405 15.040 1.00 98.25 181 LEU A CA 1
ATOM 1427 C C . LEU A 1 181 ? -11.734 5.048 15.667 1.00 98.25 181 LEU A C 1
ATOM 1429 O O . LEU A 1 181 ? -11.703 4.028 14.983 1.00 98.25 181 LEU A O 1
ATOM 1433 N N . LYS A 1 182 ? -12.201 5.022 16.921 1.00 98.06 182 LYS A N 1
ATOM 1434 C CA . LYS A 1 182 ? -12.697 3.797 17.571 1.00 98.06 182 LYS A CA 1
ATOM 1435 C C . LYS A 1 182 ? -13.811 3.122 16.768 1.00 98.06 182 LYS A C 1
ATOM 1437 O O . LYS A 1 182 ? -13.832 1.898 16.618 1.00 98.06 182 LYS A O 1
ATOM 1442 N N . ASN A 1 183 ? -14.749 3.908 16.237 1.00 97.31 183 ASN A N 1
ATOM 1443 C CA . ASN A 1 183 ? -15.808 3.378 15.381 1.00 97.31 183 ASN A CA 1
ATOM 1444 C C . ASN A 1 183 ? -15.267 2.837 14.051 1.00 97.31 183 ASN A C 1
ATOM 1446 O O . ASN A 1 183 ? -15.771 1.813 13.595 1.00 97.31 183 ASN A O 1
ATOM 1450 N N . GLN A 1 184 ? -14.233 3.449 13.465 1.00 97.81 184 GLN A N 1
ATOM 1451 C CA . GLN A 1 184 ? -13.563 2.904 12.278 1.00 97.81 184 GLN A CA 1
ATOM 1452 C C . GLN A 1 184 ? -12.912 1.547 12.565 1.00 97.81 184 GLN A C 1
ATOM 1454 O O . GLN A 1 184 ? -13.147 0.604 11.812 1.00 97.81 184 GLN A O 1
ATOM 1459 N N . VAL A 1 185 ? -12.194 1.398 13.689 1.00 98.38 185 VAL A N 1
ATOM 1460 C CA . VAL A 1 185 ? -11.620 0.100 14.107 1.00 98.38 185 VAL A CA 1
ATOM 1461 C C . VAL A 1 185 ? -12.702 -0.970 14.176 1.00 98.38 185 VAL A C 1
ATOM 1463 O O . VAL A 1 185 ? -12.533 -2.063 13.635 1.00 98.38 185 VAL A O 1
ATOM 1466 N N . LYS A 1 186 ? -13.838 -0.647 14.802 1.00 97.56 186 LYS A N 1
ATOM 1467 C CA . LYS A 1 186 ? -14.979 -1.560 14.926 1.00 97.56 186 LYS A CA 1
ATOM 1468 C C . LYS A 1 186 ? -15.520 -1.972 13.556 1.00 97.56 186 LYS A C 1
ATOM 1470 O O . LYS A 1 186 ? -15.667 -3.165 13.304 1.00 97.56 186 LYS A O 1
ATOM 1475 N N . THR A 1 187 ? -15.782 -1.008 12.672 1.00 97.56 187 THR A N 1
ATOM 1476 C CA . THR A 1 187 ? -16.296 -1.268 11.320 1.00 97.56 187 THR A CA 1
ATOM 1477 C C . THR A 1 187 ? -15.328 -2.125 10.508 1.00 97.56 187 THR A C 1
ATOM 1479 O O . THR A 1 187 ? -15.717 -3.180 10.013 1.00 97.56 187 THR A O 1
ATOM 1482 N N . TYR A 1 188 ? -14.051 -1.747 10.430 1.00 98.50 188 TYR A N 1
ATOM 1483 C CA . TYR A 1 188 ? -13.069 -2.492 9.640 1.00 98.50 188 TYR A CA 1
ATOM 1484 C C . TYR A 1 188 ? -12.809 -3.894 10.188 1.00 98.50 188 TYR A C 1
ATOM 1486 O O . TYR A 1 188 ? -12.672 -4.837 9.411 1.00 98.50 188 TYR A O 1
ATOM 1494 N N . SER A 1 189 ? -12.790 -4.057 11.513 1.00 98.31 189 SER A N 1
ATOM 1495 C CA . SER A 1 189 ? -12.646 -5.379 12.128 1.00 98.31 189 SER A CA 1
ATOM 1496 C C . SER A 1 189 ? -13.859 -6.258 11.838 1.00 98.31 189 SER A C 1
ATOM 1498 O O . SER A 1 189 ? -13.696 -7.439 11.547 1.00 98.31 189 SER A O 1
ATOM 1500 N N . ARG A 1 190 ? -15.073 -5.692 11.857 1.00 97.44 190 ARG A N 1
ATOM 1501 C CA . ARG A 1 190 ? -16.300 -6.423 11.520 1.00 97.44 190 ARG A CA 1
ATOM 1502 C C . ARG A 1 190 ? -16.302 -6.895 10.068 1.00 97.44 190 ARG A C 1
ATOM 1504 O O . ARG A 1 190 ? -16.552 -8.071 9.819 1.00 97.44 190 ARG A O 1
ATOM 1511 N N . GLU A 1 191 ? -15.965 -6.009 9.134 1.00 97.88 191 GLU A N 1
ATOM 1512 C CA . GLU A 1 191 ? -15.839 -6.353 7.713 1.00 97.88 191 GLU A CA 1
ATOM 1513 C C . GLU A 1 191 ? -14.798 -7.457 7.490 1.00 97.88 191 GLU A C 1
ATOM 1515 O O . GLU A 1 191 ? -15.024 -8.382 6.707 1.00 97.88 191 GLU A O 1
ATOM 1520 N N . TRP A 1 192 ? -13.683 -7.401 8.224 1.00 98.31 192 TRP A N 1
ATOM 1521 C CA . TRP A 1 192 ? -12.663 -8.440 8.176 1.00 98.31 192 TRP A CA 1
ATOM 1522 C C . TRP A 1 192 ? -13.177 -9.790 8.701 1.00 98.31 192 TRP A C 1
ATOM 1524 O O . TRP A 1 192 ? -12.944 -10.809 8.051 1.00 98.31 192 TRP A O 1
ATOM 1534 N N . VAL A 1 193 ? -13.920 -9.818 9.817 1.00 97.50 193 VAL A N 1
ATOM 1535 C CA . VAL A 1 193 ? -14.563 -11.046 10.335 1.00 97.50 193 VAL A CA 1
ATOM 1536 C C . VAL A 1 193 ? -15.496 -11.659 9.292 1.00 97.50 193 VAL A C 1
ATOM 1538 O O . VAL A 1 193 ? -15.432 -12.864 9.040 1.00 97.50 193 VAL A O 1
ATOM 1541 N N . ASP A 1 194 ? -16.353 -10.841 8.682 1.00 97.00 194 ASP A N 1
ATOM 1542 C CA . ASP A 1 194 ? -17.335 -11.314 7.706 1.00 97.00 194 ASP A CA 1
ATOM 1543 C C . ASP A 1 194 ? -16.657 -11.895 6.467 1.00 97.00 194 ASP A C 1
ATOM 1545 O O . ASP A 1 194 ? -16.989 -13.004 6.038 1.00 97.00 194 ASP A O 1
ATOM 1549 N N . PHE A 1 195 ? -15.644 -11.205 5.939 1.00 97.88 195 PHE A N 1
ATOM 1550 C CA . PHE A 1 195 ? -14.873 -11.725 4.819 1.00 97.88 195 PHE A CA 1
ATOM 1551 C C . PHE A 1 195 ? -14.121 -13.007 5.180 1.00 97.88 195 PHE A C 1
ATOM 1553 O O . PHE A 1 195 ? -14.146 -13.960 4.406 1.00 97.88 195 PHE A O 1
ATOM 1560 N N . ALA A 1 196 ? -13.483 -13.060 6.355 1.00 97.75 196 ALA A N 1
ATOM 1561 C CA . ALA A 1 196 ? -12.742 -14.233 6.806 1.00 97.75 196 ALA A CA 1
ATOM 1562 C C . ALA A 1 196 ? -13.632 -15.483 6.818 1.00 97.75 196 ALA A C 1
ATOM 1564 O O . ALA A 1 196 ? -13.248 -16.510 6.264 1.00 97.75 196 ALA A O 1
ATOM 1565 N N . ARG A 1 197 ? -14.852 -15.373 7.356 1.00 96.06 197 ARG A N 1
ATOM 1566 C CA . ARG A 1 197 ? -15.824 -16.476 7.388 1.00 96.06 197 ARG A CA 1
ATOM 1567 C C . ARG A 1 197 ? -16.242 -16.924 5.992 1.00 96.06 197 ARG A C 1
ATOM 1569 O O . ARG A 1 197 ? -16.170 -18.113 5.693 1.00 96.06 197 ARG A O 1
ATOM 1576 N N . VAL A 1 198 ? -16.644 -15.986 5.131 1.00 97.12 198 VAL A N 1
ATOM 1577 C CA . VAL A 1 198 ? -17.085 -16.303 3.760 1.00 97.12 198 VAL A CA 1
ATOM 1578 C C . VAL A 1 198 ? -15.950 -16.914 2.935 1.00 97.12 198 VAL A C 1
ATOM 1580 O O . VAL A 1 198 ? -16.184 -17.805 2.123 1.00 97.12 198 VAL A O 1
ATOM 1583 N N . ALA A 1 199 ? -14.713 -16.477 3.168 1.00 97.06 199 ALA A N 1
ATOM 1584 C CA . ALA A 1 199 ? -13.530 -16.966 2.473 1.00 97.06 199 ALA A CA 1
ATOM 1585 C C . ALA A 1 199 ? -12.903 -18.228 3.099 1.00 97.06 199 ALA A C 1
ATOM 1587 O O . ALA A 1 199 ? -11.839 -18.657 2.649 1.00 97.06 199 ALA A O 1
ATOM 1588 N N . GLY A 1 200 ? -13.501 -18.806 4.149 1.00 96.44 200 GLY A N 1
ATOM 1589 C CA . GLY A 1 200 ? -12.962 -19.986 4.837 1.00 96.44 200 GLY A CA 1
ATOM 1590 C C . GLY A 1 200 ? -11.615 -19.751 5.539 1.00 96.44 200 GLY A C 1
ATOM 1591 O O . GLY A 1 200 ? -10.831 -20.684 5.705 1.00 96.44 200 GLY A O 1
ATOM 1592 N N . ARG A 1 201 ? -11.313 -18.505 5.924 1.00 97.12 201 ARG A N 1
ATOM 1593 C CA . ARG A 1 201 ? -10.127 -18.115 6.701 1.00 97.12 201 ARG A CA 1
ATOM 1594 C C . ARG A 1 201 ? -10.457 -18.057 8.196 1.00 97.12 201 ARG A C 1
ATOM 1596 O O . ARG A 1 201 ? -11.608 -17.905 8.593 1.00 97.12 201 ARG A O 1
ATOM 1603 N N . GLU A 1 202 ? -9.427 -18.158 9.031 1.00 95.81 202 GLU A N 1
ATOM 1604 C CA . GLU A 1 202 ? -9.556 -18.057 10.490 1.00 95.81 202 GLU A CA 1
ATOM 1605 C C . GLU A 1 202 ? -9.910 -16.606 10.894 1.00 95.81 202 GLU A C 1
ATOM 1607 O O . GLU A 1 202 ? -9.181 -15.686 10.511 1.00 95.81 202 GLU A O 1
ATOM 1612 N N . PRO A 1 203 ? -11.029 -16.365 11.611 1.00 95.88 203 PRO A N 1
ATOM 1613 C CA . PRO A 1 203 ? -11.479 -15.013 11.950 1.00 95.88 203 PRO A CA 1
ATOM 1614 C C . PRO A 1 2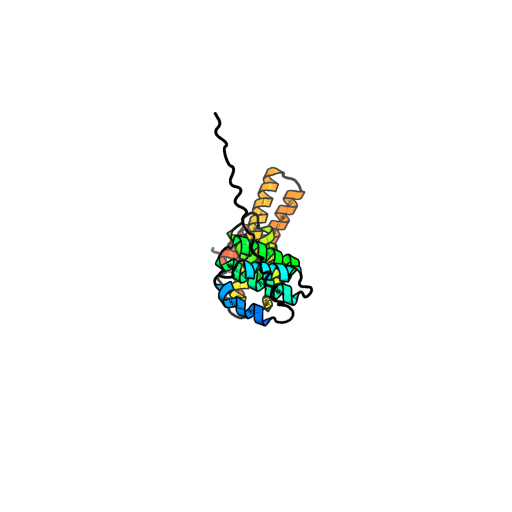03 ? -11.017 -14.522 13.334 1.00 95.88 203 PRO A C 1
ATOM 1616 O O . PRO A 1 203 ? -11.364 -13.411 13.728 1.00 95.88 203 PRO A O 1
ATOM 1619 N N . GLY A 1 204 ? -10.290 -15.318 14.117 1.00 94.69 204 GLY A N 1
ATOM 1620 C CA . GLY A 1 204 ? -10.025 -15.070 15.533 1.00 94.69 204 GLY A CA 1
ATOM 1621 C C . GLY A 1 204 ? -9.221 -13.805 15.812 1.00 94.69 204 GLY A C 1
ATOM 1622 O O . GLY A 1 204 ? -9.493 -13.125 16.800 1.00 94.69 204 GLY A O 1
ATOM 1623 N N . GLU A 1 205 ? -8.262 -13.439 14.957 1.00 96.38 205 GLU A N 1
ATOM 1624 C CA . GLU A 1 205 ? -7.552 -12.153 15.091 1.00 96.38 205 GLU A CA 1
ATOM 1625 C C . GLU A 1 205 ? -8.500 -10.962 14.883 1.00 96.38 205 GLU A C 1
ATOM 1627 O O . GLU A 1 205 ? -8.531 -10.051 15.712 1.00 96.38 205 GLU A O 1
ATOM 1632 N N . ALA A 1 206 ? -9.336 -11.020 13.844 1.00 96.06 206 ALA A N 1
ATOM 1633 C CA . ALA A 1 206 ? -10.337 -10.002 13.539 1.00 96.06 206 ALA A CA 1
ATOM 1634 C C . ALA A 1 206 ? -11.386 -9.870 14.656 1.00 96.06 206 ALA A C 1
ATOM 1636 O O . ALA A 1 206 ? -11.736 -8.762 15.066 1.00 96.06 206 ALA A O 1
ATOM 1637 N N . ILE A 1 207 ? -11.839 -11.006 15.197 1.00 96.12 207 ILE A N 1
ATOM 1638 C CA . ILE A 1 207 ? -12.762 -11.081 16.333 1.00 96.12 207 ILE A CA 1
ATOM 1639 C C . ILE A 1 207 ? -12.153 -10.420 17.570 1.00 96.12 207 ILE A C 1
ATOM 1641 O O . ILE A 1 207 ? -12.789 -9.553 18.168 1.00 96.12 207 ILE A O 1
ATOM 1645 N N . ARG A 1 208 ? -10.923 -10.796 17.951 1.00 96.12 208 ARG A N 1
ATOM 1646 C CA . ARG A 1 208 ? -10.247 -10.216 19.124 1.00 96.12 208 ARG A CA 1
ATOM 1647 C C . ARG A 1 208 ? -10.105 -8.705 18.990 1.00 96.12 208 ARG A C 1
ATOM 1649 O O . ARG A 1 208 ? -10.368 -7.985 19.952 1.00 96.12 208 ARG A O 1
ATOM 1656 N N . LEU A 1 209 ? -9.729 -8.230 17.804 1.00 97.50 209 LEU A N 1
ATOM 1657 C CA . LEU A 1 209 ? -9.616 -6.801 17.544 1.00 97.50 209 LEU A CA 1
ATOM 1658 C C . LEU A 1 209 ? -10.975 -6.100 17.664 1.00 97.50 209 LEU A C 1
ATOM 1660 O O . LEU A 1 209 ? -11.087 -5.112 18.387 1.00 97.50 209 LEU A O 1
ATOM 1664 N N . CYS A 1 210 ? -12.025 -6.639 17.045 1.00 96.69 210 CYS A N 1
ATOM 1665 C CA . CYS A 1 210 ? -13.367 -6.074 17.154 1.00 96.69 210 CYS A CA 1
ATOM 1666 C C . CYS A 1 210 ? -13.859 -6.009 18.613 1.00 96.69 210 CYS A C 1
ATOM 1668 O O . CYS A 1 210 ? -14.326 -4.960 19.061 1.00 96.69 210 CYS A O 1
ATOM 1670 N N . LEU A 1 211 ? -13.699 -7.093 19.380 1.00 95.50 211 LEU A N 1
ATOM 1671 C CA . LEU A 1 211 ? -14.116 -7.164 20.784 1.00 95.50 211 LEU A CA 1
ATOM 1672 C C . LEU A 1 211 ? -13.360 -6.176 21.680 1.00 95.50 211 LEU A C 1
ATOM 1674 O O . LEU A 1 211 ? -13.908 -5.735 22.684 1.00 95.50 211 LEU A O 1
ATOM 1678 N N . SER A 1 212 ? -12.134 -5.788 21.313 1.00 95.44 212 SER A N 1
ATOM 1679 C CA . SER A 1 212 ? -11.366 -4.794 22.076 1.00 95.44 212 SER A CA 1
ATOM 1680 C C . SER A 1 212 ? -11.976 -3.385 22.037 1.00 95.44 212 SER A C 1
ATOM 1682 O O . SER A 1 212 ? -11.718 -2.581 22.931 1.00 95.44 212 SER A O 1
ATOM 1684 N N . VAL A 1 213 ? -12.805 -3.083 21.029 1.00 94.94 213 VAL A N 1
ATOM 1685 C CA . VAL A 1 213 ? -13.424 -1.759 20.836 1.00 94.94 213 VAL A CA 1
ATOM 1686 C C . VAL A 1 213 ? -14.953 -1.773 20.885 1.00 94.94 213 VAL A C 1
ATOM 1688 O O . VAL A 1 213 ? -15.568 -0.719 21.079 1.00 94.94 213 VAL A O 1
ATOM 1691 N N . ALA A 1 214 ? -15.580 -2.935 20.705 1.00 92.25 214 ALA A N 1
ATOM 1692 C CA . ALA A 1 214 ? -17.027 -3.097 20.727 1.00 92.25 214 ALA A CA 1
ATOM 1693 C C . ALA A 1 214 ? -17.595 -3.098 22.155 1.00 92.25 214 ALA A C 1
ATOM 1695 O O . ALA A 1 214 ? -16.950 -3.519 23.109 1.00 92.25 214 ALA A O 1
ATOM 1696 N N . SER A 1 215 ? -18.842 -2.646 22.300 1.00 86.31 215 SER A N 1
ATOM 1697 C CA . SER A 1 215 ? -19.573 -2.684 23.575 1.00 86.31 215 SER A CA 1
ATOM 1698 C C . SER A 1 215 ? -20.268 -4.023 23.844 1.00 86.31 215 SER A C 1
ATOM 1700 O O . SER A 1 215 ? -20.686 -4.270 24.970 1.00 86.31 215 SER A O 1
ATOM 1702 N N . ASN A 1 216 ? -20.425 -4.873 22.825 1.00 87.31 216 ASN A N 1
ATOM 1703 C CA . ASN A 1 216 ? -20.983 -6.220 22.932 1.00 87.31 216 ASN A CA 1
ATOM 1704 C C . ASN A 1 216 ? -20.471 -7.111 21.787 1.00 87.31 216 ASN A C 1
ATOM 1706 O O . ASN A 1 216 ? -20.018 -6.610 20.755 1.00 87.31 216 ASN A O 1
ATOM 1710 N N . ALA A 1 217 ? -20.566 -8.429 21.967 1.00 88.19 217 ALA A N 1
ATOM 1711 C CA . ALA A 1 217 ? -20.061 -9.414 21.012 1.00 88.19 217 ALA A CA 1
ATOM 1712 C C . ALA A 1 217 ? -20.860 -9.473 19.697 1.00 88.19 217 ALA A C 1
ATOM 1714 O O . ALA A 1 217 ? -20.278 -9.700 18.634 1.00 88.19 217 ALA A O 1
ATOM 1715 N N . MET A 1 218 ? -22.164 -9.175 19.737 1.00 88.25 218 MET A N 1
ATOM 1716 C CA . MET A 1 218 ? -23.010 -9.144 18.538 1.00 88.25 218 MET A CA 1
ATOM 1717 C C . MET A 1 218 ? -22.552 -8.087 17.528 1.00 88.25 218 MET A C 1
ATOM 1719 O O . MET A 1 218 ? -22.656 -8.296 16.322 1.00 88.25 218 MET A O 1
ATOM 1723 N N . ALA A 1 219 ? -21.981 -6.968 17.986 1.00 88.69 219 ALA A N 1
ATOM 1724 C CA . ALA A 1 219 ? -21.397 -5.956 17.103 1.00 88.69 219 ALA A CA 1
ATOM 1725 C C . ALA A 1 219 ? -20.202 -6.488 16.286 1.00 88.69 219 ALA A C 1
ATOM 1727 O O . ALA A 1 219 ? -19.845 -5.895 15.271 1.00 88.69 219 ALA A O 1
ATOM 1728 N N . CYS A 1 220 ? -19.618 -7.614 16.706 1.00 90.88 220 CYS A N 1
ATOM 1729 C CA . CYS A 1 220 ? -18.576 -8.355 15.999 1.00 90.88 220 CYS A CA 1
ATOM 1730 C C . CYS A 1 220 ? -19.129 -9.553 15.201 1.00 90.88 220 CYS A C 1
ATOM 1732 O O . CYS A 1 220 ? -18.355 -10.284 14.584 1.00 90.88 220 CYS A O 1
ATOM 1734 N N . GLY A 1 221 ? -20.459 -9.724 15.186 1.00 85.69 221 GLY A N 1
ATOM 1735 C CA . GLY A 1 221 ? -21.213 -10.849 14.620 1.00 85.69 221 GLY A CA 1
ATOM 1736 C C . GLY A 1 221 ? -20.872 -12.184 15.252 1.00 85.69 221 GLY A C 1
ATOM 1737 O O . GLY A 1 221 ? -20.757 -13.191 14.557 1.00 85.69 221 GLY A O 1
ATOM 1738 N N . ILE A 1 222 ? -20.636 -12.178 16.555 1.00 84.88 222 ILE A N 1
ATOM 1739 C CA . ILE A 1 222 ? -20.547 -13.389 17.358 1.00 84.88 222 ILE A CA 1
ATOM 1740 C C . ILE A 1 222 ? -21.918 -13.555 17.998 1.00 84.88 222 ILE A C 1
ATOM 1742 O O . ILE A 1 222 ? -22.372 -12.645 18.700 1.00 84.88 222 ILE A O 1
ATOM 1746 N N . ASP A 1 223 ? -22.567 -14.678 17.716 1.00 78.44 223 ASP A N 1
ATOM 1747 C CA . ASP A 1 223 ? -23.827 -15.024 18.359 1.00 78.44 223 ASP A CA 1
ATOM 1748 C C . ASP A 1 223 ? -23.556 -15.373 19.831 1.00 78.44 223 ASP A C 1
ATOM 1750 O O . ASP A 1 223 ? -22.480 -15.864 20.178 1.00 78.44 223 ASP A O 1
ATOM 1754 N N . GLU A 1 224 ? -24.508 -15.099 20.726 1.00 65.19 224 GLU A N 1
ATOM 1755 C CA . GLU A 1 224 ? -24.321 -15.331 22.170 1.00 65.19 224 GLU A CA 1
ATOM 1756 C C . GLU A 1 224 ? -24.007 -16.801 22.500 1.00 65.19 224 GLU A C 1
ATOM 1758 O O . GLU A 1 224 ? -23.303 -17.079 23.471 1.00 65.19 224 GLU A O 1
ATOM 1763 N N . ASP A 1 225 ? -24.464 -17.728 21.655 1.00 67.44 225 ASP A N 1
ATOM 1764 C CA . ASP A 1 225 ? -24.229 -19.168 21.785 1.00 67.44 225 ASP A CA 1
ATOM 1765 C C . ASP A 1 225 ? -22.780 -19.590 21.466 1.00 67.44 225 ASP A C 1
ATOM 1767 O O . ASP A 1 225 ? -22.346 -20.655 21.911 1.00 67.44 225 ASP A O 1
ATOM 1771 N N . ASP A 1 226 ? -22.020 -18.748 20.756 1.00 67.12 226 ASP A N 1
ATOM 1772 C CA . ASP A 1 226 ? -20.621 -18.989 20.371 1.00 67.12 226 ASP A CA 1
ATOM 1773 C C . ASP A 1 226 ? -19.609 -18.414 21.382 1.00 67.12 226 ASP A C 1
ATOM 1775 O O . ASP A 1 226 ? -18.392 -18.560 21.215 1.00 67.12 226 ASP A O 1
ATOM 1779 N N . LEU A 1 227 ? -20.076 -17.741 22.440 1.00 58.84 227 LEU A N 1
ATOM 1780 C CA . LEU A 1 227 ? -19.202 -17.208 23.483 1.00 58.84 227 LEU A CA 1
ATOM 1781 C C . LEU A 1 227 ? -18.730 -18.328 24.430 1.00 58.84 227 LEU A C 1
ATOM 1783 O O . LEU A 1 227 ? -19.541 -19.151 24.863 1.00 58.84 227 LEU A O 1
ATOM 1787 N N . PRO A 1 228 ? -17.435 -18.366 24.814 1.00 56.22 228 PRO A N 1
ATOM 1788 C CA . PRO A 1 228 ? -16.976 -19.270 25.863 1.00 56.22 228 PRO A CA 1
ATOM 1789 C C . PRO A 1 228 ? -17.745 -18.972 27.156 1.00 56.22 228 PRO A C 1
ATOM 1791 O O . PRO A 1 228 ? -17.690 -17.846 27.652 1.00 56.22 228 PRO A O 1
ATOM 1794 N N . ARG A 1 229 ? -18.479 -19.969 27.663 1.00 48.94 229 ARG A N 1
ATOM 1795 C CA . ARG A 1 229 ? -19.156 -19.900 28.966 1.00 48.94 229 ARG A CA 1
ATOM 1796 C C . ARG A 1 229 ? -18.164 -19.915 30.121 1.00 48.94 229 ARG A C 1
ATOM 1798 O O . ARG A 1 229 ? -17.159 -20.656 30.015 1.00 48.94 229 ARG A O 1
#

Secondary structure (DSSP, 8-state):
--------------------PPP-TTT-THHHHTTHHHHTTT---HHHHHHHHHHHHH---HHHHHHHHHHHHHHHHTT-HHHHHHHHHHHHHHT-TT-HHHHHHHHHHHHHH-STTHHHHHHHHHHHHHTGGG--HHHHHHHHHHHHHHHHHHHHHHHHHHHHHHHHH--HHHHHHHHHHHHHHHHHHHHHHHHHHHTT---HHHHHHHHHH-SSGGGGT--GGGS--

Radius of gyration: 26.17 Å; chains: 1; bounding box: 95×52×60 Å

Sequence (229 aa):
MPRLSHAVFAAWLLGPSITHACPDYSTDPSLLVALEPGATKGALSDDEKACLEQRYASAEQQTTKDKISRVLLVNAYAYSTSYWAELVQRHLDEVDRSDPDIAYLYAFYLFNTDKEAAPEVVRWTEVALERRDVWTGEVFVGRVFGLMRLRAVAAQAQWIQAEEVVAREGTDESRAEAGRLKNQVKTYSREWVDFARVAGREPGEAIRLCLSVASNAMACGIDEDDLPR

Foldseek 3Di:
DDDDDDDDDDDDPPDDDPPPQQDQCVVPVVVLVVCQVCQQQLNDDPSNVVSLVVNLVPDPDLVSVQSSLVSNLSNCVNPPPVVSLVSLVCCLVPRNVLPLVSLLVNLVVCLVPPLVCLVVNLVSLVSNLVPLVVDDDPRSLVSVLVSLVSNLVSLVSVLVVLVVVCVVPVDPVSVVSSVVSLVSSLVSLLVSLVSCVVSVHDSVVSQVSNVVSDPDSVSSVDDPVNDDD